Protein AF-A0A9N9XEH5-F1 (afdb_monomer)

pLDDT: mean 70.96, std 10.3, range [45.72, 89.44]

Organism: Diabrotica balteata (NCBI:txid107213)

Radius of gyration: 41.76 Å; Cα contacts (8 Å, |Δi|>4): 27; chains: 1; bounding box: 102×86×106 Å

Secondary structure (DSSP, 8-state):
--SSSTTSSS----SSS-PPPP---PPP-------S--TTTSTT-S--PPPS--PPPSS-HHHHHHHHHHHS-HHHHHHHSSSPP-HHHHHHHHHHHTS-HHHHHHHHHHHHHHHHHHHHHHHS-PPPTT--------------HHHH-TTTTSPP-------S----HHHHHHTT--SS--HHIIIIIHHHHHHHHTTTT-------

Mean predicted aligned error: 23.45 Å

Solvent-accessible surface area (backbone atoms only — not comparable to full-atom values): 14186 Å² total; per-residue (Å²): 140,70,70,73,70,69,74,73,76,80,82,76,93,74,78,84,80,76,73,81,82,80,81,78,82,73,77,78,84,73,80,82,77,72,91,61,85,53,78,79,67,63,72,67,69,69,70,87,73,78,73,92,76,79,69,76,78,92,65,56,73,66,63,51,48,52,52,49,56,71,71,49,55,70,72,55,32,70,74,75,57,69,70,78,86,57,62,66,59,55,51,50,51,56,52,55,74,72,43,51,74,68,57,51,55,54,52,54,51,57,51,54,51,51,53,50,53,51,49,50,59,70,73,74,67,73,80,63,93,84,61,80,74,75,82,70,83,70,70,81,76,75,66,62,54,55,80,81,34,78,64,65,80,54,77,77,85,80,82,75,75,88,61,93,80,59,85,49,66,69,58,36,60,76,66,65,62,64,87,90,61,53,74,58,56,66,50,52,48,53,48,50,52,49,38,59,77,66,44,72,83,51,88,80,81,74,85,130

Foldseek 3Di:
DPVVVVPVPPPDPPPPPDDPDDDDPDDPDDPDPPPDDDPVPVVPPDDPDDDPDPDDDPDDPQVVLVVVLVVDDPVCCVPPVVDGDDVVVVVVVVVVVVDDPVRVVVVVVVVVVVVVVVCCVVPPDDDPPPDPPPPPPPPPPPPPVCVVPVCPPPPPPDPDPDDPPDPDVVVCVVVVPDPDDDPCCVPVVVVVVVCVVVVVVPDDDDDD

Sequence (208 aa):
MTEEINNILYSTTTGRDYVPKAYCKRDPIRPVINKFEEPITSAFTKFLTIDTDVRSPLEDGDEYYEKVKQIKSKKIQELHLKDPIDHDIVKENKMMEMATEYQVEFRSSDIIDKERILKIKTEHFKLPENWIIPETTHKREHRNPVLLNKSALDPPLIIIPPTSLGQNEKINEILQVRTGTSTYEDTYSKFGEFAIRNQIHGKIKYPK

Structure (mmCIF, N/CA/C/O backbone):
data_AF-A0A9N9XEH5-F1
#
_entry.id   AF-A0A9N9XEH5-F1
#
loop_
_atom_site.group_PDB
_atom_site.id
_atom_site.type_symbol
_atom_site.label_atom_id
_atom_site.label_alt_id
_atom_site.label_comp_id
_atom_site.label_asym_id
_atom_site.label_entity_id
_atom_site.label_seq_id
_atom_site.pdbx_PDB_ins_code
_atom_site.Cartn_x
_atom_site.Cartn_y
_atom_site.Cartn_z
_atom_site.occupancy
_atom_site.B_iso_or_equiv
_atom_site.auth_seq_id
_atom_site.auth_comp_id
_atom_site.auth_asym_id
_atom_site.auth_atom_id
_atom_site.pdbx_PDB_model_num
ATOM 1 N N . MET A 1 1 ? 74.720 50.389 40.255 1.00 48.38 1 MET A N 1
ATOM 2 C CA . MET A 1 1 ? 73.268 50.251 39.988 1.00 48.38 1 MET A CA 1
ATOM 3 C C . MET A 1 1 ? 72.710 48.932 40.538 1.00 48.38 1 MET A C 1
ATOM 5 O O . MET A 1 1 ? 71.925 48.266 39.883 1.00 48.38 1 MET A O 1
ATOM 9 N N . THR A 1 2 ? 73.116 48.529 41.740 1.00 49.59 2 THR A N 1
ATOM 10 C CA . THR A 1 2 ? 72.615 47.316 42.418 1.00 49.59 2 THR A CA 1
ATOM 11 C C . THR A 1 2 ? 72.143 47.612 43.843 1.00 49.59 2 THR A C 1
ATOM 13 O O . THR A 1 2 ? 71.542 46.756 44.477 1.00 49.59 2 THR A O 1
ATOM 16 N N . GLU A 1 3 ? 72.342 48.838 44.331 1.00 52.94 3 GLU A N 1
ATOM 17 C CA . GLU A 1 3 ? 71.957 49.261 45.683 1.00 52.94 3 GLU A CA 1
ATOM 18 C C . GLU A 1 3 ? 70.599 49.986 45.728 1.00 52.94 3 GLU A C 1
ATOM 20 O O . GLU A 1 3 ? 69.984 50.065 46.784 1.00 52.94 3 GLU A O 1
ATOM 25 N N . GLU A 1 4 ? 70.056 50.419 44.585 1.00 53.69 4 GLU A N 1
ATOM 26 C CA . GLU A 1 4 ? 68.721 51.041 44.508 1.00 53.69 4 GLU A CA 1
ATOM 27 C C . GLU A 1 4 ? 67.574 50.024 44.389 1.00 53.69 4 GLU A C 1
ATOM 29 O O . GLU A 1 4 ? 66.424 50.350 44.664 1.00 53.69 4 GLU A O 1
ATOM 34 N N . ILE A 1 5 ? 67.870 48.764 44.052 1.00 49.91 5 ILE A N 1
ATOM 35 C CA . ILE A 1 5 ? 66.852 47.701 43.967 1.00 49.91 5 ILE A CA 1
ATOM 36 C C . ILE A 1 5 ? 66.517 47.150 45.367 1.00 49.91 5 ILE A C 1
ATOM 38 O O . ILE A 1 5 ? 65.402 46.692 45.609 1.00 49.91 5 ILE A O 1
ATOM 42 N N . ASN A 1 6 ? 67.439 47.267 46.327 1.00 48.47 6 ASN A N 1
ATOM 43 C CA . ASN A 1 6 ? 67.276 46.691 47.665 1.00 48.47 6 ASN A CA 1
ATOM 44 C C . ASN A 1 6 ? 66.512 47.581 48.660 1.00 48.47 6 ASN A C 1
ATOM 46 O O . ASN A 1 6 ? 66.104 47.084 49.707 1.00 48.47 6 ASN A O 1
ATOM 50 N N . ASN A 1 7 ? 66.254 48.854 48.338 1.00 50.53 7 ASN A N 1
ATOM 51 C CA . ASN A 1 7 ? 65.566 49.789 49.243 1.00 50.53 7 ASN A CA 1
ATOM 52 C C . ASN A 1 7 ? 64.085 50.046 48.916 1.00 50.53 7 ASN A C 1
ATOM 54 O O . ASN A 1 7 ? 63.420 50.755 49.665 1.00 50.53 7 ASN A O 1
ATOM 58 N N . ILE A 1 8 ? 63.532 49.442 47.860 1.00 50.41 8 ILE A N 1
ATOM 59 C CA . ILE A 1 8 ? 62.096 49.564 47.525 1.00 50.41 8 ILE A CA 1
ATOM 60 C C . ILE A 1 8 ? 61.291 48.344 48.027 1.00 50.41 8 ILE A C 1
ATOM 62 O O . ILE A 1 8 ? 60.063 48.351 48.028 1.00 50.41 8 ILE A O 1
ATOM 66 N N . LEU A 1 9 ? 61.958 47.303 48.539 1.00 45.72 9 LEU A N 1
ATOM 67 C CA . LEU A 1 9 ? 61.320 46.031 48.904 1.00 45.72 9 LEU A CA 1
ATOM 68 C C . LEU A 1 9 ? 60.901 45.888 50.380 1.00 45.72 9 LEU A C 1
ATOM 70 O O . LEU A 1 9 ? 60.359 44.849 50.750 1.00 45.72 9 LEU A O 1
ATOM 74 N N . TYR A 1 10 ? 61.083 46.912 51.222 1.00 51.75 10 TYR A N 1
ATOM 75 C CA . TYR A 1 10 ? 60.842 46.803 52.672 1.00 51.75 10 TYR A CA 1
ATOM 76 C C . TYR A 1 10 ? 59.927 47.891 53.260 1.00 51.75 10 TYR A C 1
ATOM 78 O O . TYR A 1 10 ? 60.163 48.361 54.371 1.00 51.75 10 TYR A O 1
ATOM 86 N N . SER A 1 11 ? 58.855 48.288 52.560 1.00 51.75 11 SER A N 1
ATOM 87 C CA . SER A 1 11 ? 57.886 49.257 53.110 1.00 51.75 11 SER A CA 1
ATOM 88 C C . SER A 1 11 ? 56.409 48.966 52.812 1.00 51.75 11 SER A C 1
ATOM 90 O O . SER A 1 11 ? 55.631 49.892 52.595 1.00 51.75 11 SER A O 1
ATOM 92 N N . THR A 1 12 ? 55.970 47.705 52.827 1.00 50.78 12 THR A N 1
ATOM 93 C CA . THR A 1 12 ? 54.531 47.432 52.997 1.00 50.78 12 THR A CA 1
ATOM 94 C C . THR A 1 12 ? 54.300 46.426 54.119 1.00 50.78 12 THR A C 1
ATOM 96 O O . THR A 1 12 ? 54.629 45.246 54.063 1.00 50.78 12 THR A O 1
ATOM 99 N N . THR A 1 13 ? 53.769 46.962 55.210 1.00 56.53 13 THR A N 1
ATOM 100 C CA . THR A 1 13 ? 53.401 46.323 56.472 1.00 56.53 13 THR A CA 1
ATOM 101 C C . THR A 1 13 ? 52.108 45.516 56.330 1.00 56.53 13 THR A C 1
ATOM 103 O O . THR A 1 13 ? 51.145 45.758 57.045 1.00 56.53 13 THR A O 1
ATOM 106 N N . THR A 1 14 ? 52.044 44.577 55.388 1.00 55.72 14 THR A N 1
ATOM 107 C CA . THR A 1 14 ? 50.813 43.807 55.102 1.00 55.72 14 THR A CA 1
ATOM 108 C C . THR A 1 14 ? 50.932 42.320 55.438 1.00 55.72 14 THR A C 1
ATOM 110 O O . THR A 1 14 ? 50.094 41.522 55.037 1.00 55.72 14 THR A O 1
ATOM 113 N N . GLY A 1 15 ? 51.955 41.934 56.209 1.00 55.44 15 GLY A N 1
ATOM 114 C CA . GLY A 1 15 ? 52.144 40.559 56.691 1.00 55.44 15 GLY A CA 1
ATOM 115 C C . GLY A 1 15 ? 51.853 40.333 58.180 1.00 55.44 15 GLY A C 1
ATOM 116 O O . GLY A 1 15 ? 51.852 39.186 58.611 1.00 55.44 15 GLY A O 1
ATOM 117 N N . ARG A 1 16 ? 51.636 41.389 58.984 1.00 56.75 16 ARG A N 1
ATOM 118 C CA . ARG A 1 16 ? 51.468 41.259 60.450 1.00 56.75 16 ARG A CA 1
ATOM 119 C C . ARG A 1 16 ? 50.018 41.120 60.922 1.00 56.75 16 ARG A C 1
ATOM 121 O O . ARG A 1 16 ? 49.809 40.548 61.983 1.00 56.75 16 ARG A O 1
ATOM 128 N N . ASP A 1 17 ? 49.044 41.533 60.112 1.00 55.00 17 ASP A N 1
ATOM 129 C CA . ASP A 1 17 ? 47.625 41.558 60.512 1.00 55.00 17 ASP A CA 1
ATOM 130 C C . ASP A 1 17 ? 46.773 40.469 59.834 1.00 55.00 17 ASP A C 1
ATOM 132 O O . ASP A 1 17 ? 45.554 40.415 60.002 1.00 55.00 17 ASP A O 1
ATOM 136 N N . TYR A 1 18 ? 47.390 39.576 59.053 1.00 65.12 18 TYR A N 1
ATOM 137 C CA . TYR A 1 18 ? 46.664 38.508 58.371 1.00 65.12 18 TYR A CA 1
ATOM 138 C C . TYR A 1 18 ? 46.430 37.313 59.304 1.00 65.12 18 TYR A C 1
ATOM 140 O O . TYR A 1 18 ? 47.299 36.460 59.482 1.00 65.12 18 TYR A O 1
ATOM 148 N N . VAL A 1 19 ? 45.224 37.224 59.868 1.00 69.00 19 VAL A N 1
ATOM 149 C CA . VAL A 1 19 ? 44.728 36.010 60.530 1.00 69.00 19 VAL A CA 1
ATOM 150 C C . VAL A 1 19 ? 43.797 35.277 59.556 1.00 69.00 19 VAL A C 1
ATOM 152 O O . VAL A 1 19 ? 42.758 35.831 59.182 1.00 69.00 19 VAL A O 1
ATOM 155 N N . PRO A 1 20 ? 44.120 34.047 59.114 1.00 68.75 20 PRO A N 1
ATOM 156 C CA . PRO A 1 20 ? 43.259 33.312 58.196 1.00 68.75 20 PRO A CA 1
ATOM 157 C C . PRO A 1 20 ? 41.917 32.996 58.871 1.00 68.75 20 PRO A C 1
ATOM 159 O O . PRO A 1 20 ? 41.873 32.485 59.990 1.00 68.75 20 PRO A O 1
ATOM 162 N N . LYS A 1 21 ? 40.803 33.294 58.186 1.00 63.31 21 LYS A N 1
ATOM 163 C CA . LYS A 1 21 ? 39.454 32.958 58.669 1.00 63.31 21 LYS A CA 1
ATOM 164 C C . LYS A 1 21 ? 39.350 31.449 58.899 1.00 63.31 21 LYS A C 1
ATOM 166 O O . LYS A 1 21 ? 39.537 30.667 57.971 1.00 63.31 21 LYS A O 1
ATOM 171 N N . ALA A 1 22 ? 39.008 31.048 60.122 1.00 68.19 22 ALA A N 1
ATOM 172 C CA . ALA A 1 22 ? 38.698 29.659 60.430 1.00 68.19 22 ALA A CA 1
ATOM 173 C C . ALA A 1 22 ? 37.458 29.213 59.637 1.00 68.19 22 ALA A C 1
ATOM 175 O O . ALA A 1 22 ? 36.400 29.843 59.697 1.00 68.19 22 ALA A O 1
ATOM 176 N N . TYR A 1 23 ? 37.594 28.124 58.884 1.00 63.19 23 TYR A N 1
ATOM 177 C CA . TYR A 1 23 ? 36.501 27.513 58.138 1.00 63.19 23 TYR A CA 1
ATOM 178 C C . TYR A 1 23 ? 35.478 26.930 59.121 1.00 63.19 23 TYR A C 1
ATOM 180 O O . TYR A 1 23 ? 35.781 25.992 59.859 1.00 63.19 23 TYR A O 1
ATOM 188 N N . CYS A 1 24 ? 34.254 27.460 59.137 1.00 63.84 24 CYS A N 1
ATOM 189 C CA . CYS A 1 24 ? 33.143 26.791 59.802 1.00 63.84 24 CYS A CA 1
ATOM 190 C C . CYS A 1 24 ? 32.759 25.549 58.984 1.00 63.84 24 CYS A C 1
ATOM 192 O O . CYS A 1 24 ? 32.476 25.639 57.787 1.00 63.84 24 CYS A O 1
ATOM 194 N N . LYS A 1 25 ? 32.771 24.367 59.613 1.00 67.00 25 LYS A N 1
ATOM 195 C CA . LYS A 1 25 ? 32.221 23.155 58.996 1.00 67.00 25 LYS A CA 1
ATOM 196 C C . LYS A 1 25 ? 30.729 23.410 58.771 1.00 67.00 25 LYS A C 1
ATOM 198 O O . LYS A 1 25 ? 30.001 23.615 59.735 1.00 67.00 25 LYS A O 1
ATOM 203 N N . ARG A 1 26 ? 30.286 23.463 57.512 1.00 63.06 26 ARG A N 1
ATOM 204 C CA . ARG A 1 26 ? 28.852 23.466 57.200 1.00 63.06 26 ARG A CA 1
ATOM 205 C C . ARG A 1 26 ? 28.305 22.094 57.565 1.00 63.06 26 ARG A C 1
ATOM 207 O O . ARG A 1 26 ? 28.901 21.088 57.177 1.00 63.06 26 ARG A O 1
ATOM 214 N N . ASP A 1 27 ? 27.198 22.059 58.293 1.00 72.19 27 ASP A N 1
ATOM 215 C CA . ASP A 1 27 ? 26.501 20.802 58.535 1.00 72.19 27 ASP A CA 1
ATOM 216 C C . ASP A 1 27 ? 26.098 20.173 57.190 1.00 72.19 27 ASP A C 1
ATOM 218 O O . ASP A 1 27 ? 25.698 20.896 56.268 1.00 72.19 27 ASP A O 1
ATOM 222 N N . PRO A 1 28 ? 26.220 18.843 57.035 1.00 72.19 28 PRO A N 1
ATOM 223 C CA . PRO A 1 28 ? 25.801 18.174 55.815 1.00 72.19 28 PRO A CA 1
ATOM 224 C C . PRO A 1 28 ? 24.301 18.393 55.603 1.00 72.19 28 PRO A C 1
ATOM 226 O O . PRO A 1 28 ? 23.498 18.231 56.527 1.00 72.19 28 PRO A O 1
ATOM 229 N N . ILE A 1 29 ? 23.926 18.758 54.375 1.00 67.06 29 ILE A N 1
ATOM 230 C CA . ILE A 1 29 ? 22.526 18.892 53.965 1.00 67.06 29 ILE A CA 1
ATOM 231 C C . ILE A 1 29 ? 21.858 17.539 54.210 1.00 67.06 29 ILE A C 1
ATOM 233 O O . ILE A 1 29 ? 22.203 16.544 53.571 1.00 67.06 29 ILE A O 1
ATOM 237 N N . ARG A 1 30 ? 20.925 17.478 55.163 1.00 68.50 30 ARG A N 1
ATOM 238 C CA . ARG A 1 30 ? 20.142 16.261 55.385 1.00 68.50 30 ARG A CA 1
ATOM 239 C C . ARG A 1 30 ? 19.145 16.130 54.233 1.00 68.50 30 ARG A C 1
ATOM 241 O O . ARG A 1 30 ? 18.443 17.107 53.962 1.00 68.50 30 ARG A O 1
ATOM 248 N N . PRO A 1 31 ? 19.055 14.970 53.560 1.00 64.75 31 PRO A N 1
ATOM 249 C CA . PRO A 1 31 ? 18.027 14.764 52.554 1.00 64.75 31 PRO A CA 1
ATOM 250 C C . PRO A 1 31 ? 16.659 14.880 53.231 1.00 64.75 31 PRO A C 1
ATOM 252 O O . PRO A 1 31 ? 16.396 14.231 54.246 1.00 64.75 31 PRO A O 1
ATOM 255 N N . VAL A 1 32 ? 15.802 15.743 52.692 1.00 66.69 32 VAL A N 1
ATOM 256 C CA . VAL A 1 32 ? 14.408 15.837 53.122 1.00 66.69 32 VAL A CA 1
ATOM 257 C C . VAL A 1 32 ? 13.722 14.562 52.647 1.00 66.69 32 VAL A C 1
ATOM 259 O O . VAL A 1 32 ? 13.482 14.379 51.458 1.00 66.69 32 VAL A O 1
ATOM 262 N N . ILE A 1 33 ? 13.457 13.647 53.575 1.00 66.00 33 ILE A N 1
ATOM 263 C CA . ILE A 1 33 ? 12.683 12.441 53.293 1.00 66.00 33 ILE A CA 1
ATOM 264 C C . ILE A 1 33 ? 11.219 12.883 53.225 1.00 66.00 33 ILE A C 1
ATOM 266 O O . ILE A 1 33 ? 10.577 13.071 54.262 1.00 66.00 33 ILE A O 1
ATOM 270 N N . ASN A 1 34 ? 10.709 13.107 52.012 1.00 64.44 34 ASN A N 1
ATOM 271 C CA . ASN A 1 34 ? 9.287 13.364 51.799 1.00 64.44 34 ASN A CA 1
ATOM 272 C C . ASN A 1 34 ? 8.501 12.132 52.268 1.00 64.44 34 ASN A C 1
ATOM 274 O O . ASN A 1 34 ? 8.658 11.039 51.735 1.00 64.44 34 ASN A O 1
ATOM 278 N N . LYS A 1 35 ? 7.670 12.303 53.302 1.00 65.44 35 LYS A N 1
ATOM 279 C CA . LYS A 1 35 ? 6.814 11.236 53.857 1.00 65.44 35 LYS A CA 1
ATOM 280 C C . LYS A 1 35 ? 5.533 11.006 53.045 1.00 65.44 35 LYS A C 1
ATOM 282 O O . LYS A 1 35 ? 4.721 10.173 53.429 1.00 65.44 35 LYS A O 1
ATOM 287 N N . PHE A 1 36 ? 5.338 11.767 51.971 1.00 62.72 36 PHE A N 1
ATOM 288 C CA . PHE A 1 36 ? 4.145 11.740 51.138 1.00 62.72 36 PHE A CA 1
ATOM 289 C C . PHE A 1 36 ? 4.544 11.408 49.704 1.00 62.72 36 PHE A C 1
ATOM 291 O O . PHE A 1 36 ? 5.472 12.013 49.169 1.00 62.72 36 PHE A O 1
ATOM 298 N N . GLU A 1 37 ? 3.838 10.454 49.098 1.00 63.72 37 GLU A N 1
ATOM 299 C CA . GLU A 1 37 ? 3.925 10.210 47.662 1.00 63.72 37 GLU A CA 1
ATOM 300 C C . GLU A 1 37 ? 3.388 11.444 46.937 1.00 63.72 37 GLU A C 1
ATOM 302 O O . GLU A 1 37 ? 2.237 11.847 47.116 1.00 63.72 37 GLU A O 1
ATOM 307 N N . GLU A 1 38 ? 4.242 12.087 46.150 1.00 62.78 38 GLU A N 1
ATOM 308 C CA . GLU A 1 3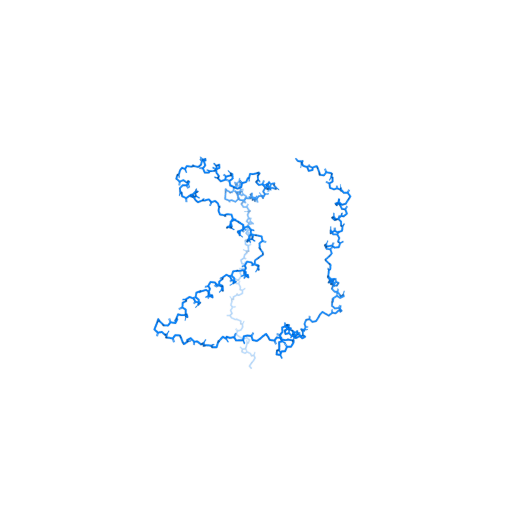8 ? 3.838 13.212 45.323 1.00 62.78 38 GLU A CA 1
ATOM 309 C C . GLU A 1 38 ? 2.821 12.721 44.273 1.00 62.78 38 GLU A C 1
ATOM 311 O O . GLU A 1 38 ? 3.138 11.830 43.477 1.00 62.78 38 GLU A O 1
ATOM 316 N N . PRO A 1 39 ? 1.605 13.300 44.217 1.00 61.34 39 PRO A N 1
ATOM 317 C CA . PRO A 1 39 ? 0.539 12.818 43.333 1.00 61.34 39 PRO A CA 1
ATOM 318 C C . PRO A 1 39 ? 0.879 12.968 41.842 1.00 61.34 39 PRO A C 1
ATOM 320 O O . PRO A 1 39 ? 0.225 12.370 40.993 1.00 61.34 39 PRO A O 1
ATOM 323 N N . ILE A 1 40 ? 1.901 13.766 41.521 1.00 61.44 40 ILE A N 1
ATOM 324 C CA . ILE A 1 40 ? 2.335 14.060 40.154 1.00 61.44 40 ILE A CA 1
ATOM 325 C C . ILE A 1 40 ? 3.377 13.043 39.674 1.00 61.44 40 ILE A C 1
ATOM 327 O O . ILE A 1 40 ? 3.402 12.725 38.493 1.00 61.44 40 ILE A O 1
ATOM 331 N N . THR A 1 41 ? 4.224 12.499 40.551 1.00 58.72 41 THR A N 1
ATOM 332 C CA . THR A 1 41 ? 5.294 11.566 40.155 1.00 58.72 41 THR A CA 1
ATOM 333 C C . THR A 1 41 ? 4.887 10.100 40.296 1.00 58.72 41 THR A C 1
ATOM 335 O O . THR A 1 41 ? 5.347 9.284 39.498 1.00 58.72 41 THR A O 1
ATOM 338 N N . SER A 1 42 ? 3.984 9.740 41.220 1.00 56.28 42 SER A N 1
ATOM 339 C CA . SER A 1 42 ? 3.542 8.339 41.367 1.00 56.28 42 SER A CA 1
ATOM 340 C C . SER A 1 42 ? 2.563 7.888 40.272 1.00 56.28 42 SER A C 1
ATOM 342 O O . SER A 1 42 ? 2.591 6.725 39.859 1.00 56.28 42 SER A O 1
ATOM 344 N N . ALA A 1 43 ? 1.750 8.810 39.744 1.00 56.59 43 ALA A N 1
ATOM 345 C CA . ALA A 1 43 ? 0.678 8.516 38.792 1.00 56.59 43 ALA A CA 1
ATOM 346 C C . ALA A 1 43 ? 1.165 7.981 37.429 1.00 56.59 43 ALA A C 1
ATOM 348 O O . ALA A 1 43 ? 0.427 7.255 36.766 1.00 56.59 43 ALA A O 1
ATOM 349 N N . PHE A 1 44 ? 2.406 8.282 37.027 1.00 56.38 44 PHE A N 1
ATOM 350 C CA . PHE A 1 44 ? 2.953 7.913 35.709 1.00 56.38 44 PHE A CA 1
ATOM 351 C C . PHE A 1 44 ? 3.993 6.783 35.753 1.00 56.38 44 PHE A C 1
ATOM 353 O O . PHE A 1 44 ? 4.654 6.512 34.756 1.00 56.38 44 PHE A O 1
ATOM 360 N N . THR A 1 45 ? 4.149 6.096 36.890 1.00 59.09 45 THR A N 1
ATOM 361 C CA . THR A 1 45 ? 5.086 4.958 37.015 1.00 59.09 45 THR A CA 1
ATOM 362 C C . THR A 1 45 ? 4.574 3.675 36.356 1.00 59.09 45 THR A C 1
ATOM 364 O O . THR A 1 45 ? 5.350 2.759 36.082 1.00 59.09 45 THR A O 1
ATOM 367 N N . LYS A 1 46 ? 3.268 3.599 36.076 1.00 65.69 46 LYS A N 1
ATOM 368 C CA . LYS A 1 46 ? 2.673 2.497 35.322 1.00 65.69 46 LYS A CA 1
ATOM 369 C C . LYS A 1 46 ? 2.899 2.733 33.835 1.00 65.69 46 LYS A C 1
ATOM 371 O O . LYS A 1 46 ? 2.138 3.448 33.189 1.00 65.69 46 LYS A O 1
ATOM 376 N N . PHE A 1 47 ? 3.946 2.118 33.301 1.00 67.94 47 PHE A N 1
ATOM 377 C CA . PHE A 1 47 ? 4.113 2.005 31.859 1.00 67.94 47 PHE A CA 1
ATOM 378 C C . PHE A 1 47 ? 2.914 1.250 31.279 1.00 67.94 47 PHE A C 1
ATOM 380 O O . PHE A 1 47 ? 2.514 0.214 31.812 1.00 67.94 47 PHE A O 1
ATOM 387 N N . LEU A 1 48 ? 2.328 1.785 30.207 1.00 70.06 48 LEU A N 1
ATOM 388 C CA . LEU A 1 48 ? 1.312 1.086 29.428 1.00 70.06 48 LEU A CA 1
ATOM 389 C C . LEU A 1 48 ? 1.952 -0.191 28.875 1.00 70.06 48 LEU A C 1
ATOM 391 O O . LEU A 1 48 ? 2.791 -0.139 27.978 1.00 70.06 48 LEU A O 1
ATOM 395 N N . THR A 1 49 ? 1.600 -1.334 29.454 1.00 66.75 49 THR A N 1
ATOM 396 C CA . THR A 1 49 ? 1.961 -2.640 28.912 1.00 66.75 49 THR A CA 1
ATOM 397 C C . THR A 1 49 ? 1.001 -2.945 27.776 1.00 66.75 49 THR A C 1
ATOM 399 O O . THR A 1 49 ? -0.211 -2.886 27.968 1.00 66.75 49 THR A O 1
ATOM 402 N N . ILE A 1 50 ? 1.537 -3.246 26.596 1.00 67.25 50 ILE A N 1
ATOM 403 C CA . ILE A 1 50 ? 0.740 -3.725 25.465 1.00 67.25 50 ILE A CA 1
ATOM 404 C C . ILE A 1 50 ? 0.103 -5.048 25.896 1.00 67.25 50 ILE A C 1
ATOM 406 O O . ILE A 1 50 ? 0.817 -5.945 26.352 1.00 67.25 50 ILE A O 1
ATOM 410 N N . ASP A 1 51 ? -1.222 -5.155 25.786 1.00 70.81 51 ASP A N 1
ATOM 411 C CA . ASP A 1 51 ? -1.936 -6.397 26.074 1.00 70.81 51 ASP A CA 1
ATOM 412 C C . ASP A 1 51 ? -1.352 -7.516 25.199 1.00 70.81 51 ASP A C 1
ATOM 414 O O . ASP A 1 51 ? -1.282 -7.398 23.975 1.00 70.81 51 ASP A O 1
ATOM 418 N N . THR A 1 52 ? -0.895 -8.600 25.827 1.00 66.50 52 THR A N 1
ATOM 419 C CA . THR A 1 52 ? -0.172 -9.693 25.152 1.00 66.50 52 THR A CA 1
ATOM 420 C C . THR A 1 52 ? -1.038 -10.471 24.163 1.00 66.50 52 THR A C 1
ATOM 422 O O . THR A 1 52 ? -0.515 -11.160 23.290 1.00 66.50 52 THR A O 1
ATOM 425 N N . ASP A 1 53 ? -2.358 -10.327 24.267 1.00 66.75 53 ASP A N 1
ATOM 426 C CA . ASP A 1 53 ? -3.340 -11.145 23.567 1.00 66.75 53 ASP A CA 1
ATOM 427 C C . ASP A 1 53 ? -4.188 -10.277 22.628 1.00 66.75 53 ASP A C 1
ATOM 429 O O . ASP A 1 53 ? -5.411 -10.178 22.767 1.00 66.75 53 ASP A O 1
ATOM 433 N N . VAL A 1 54 ? -3.549 -9.645 21.641 1.00 65.94 54 VAL A N 1
ATOM 434 C CA . VAL A 1 54 ? -4.270 -8.989 20.541 1.00 65.94 54 VAL A CA 1
ATOM 435 C C . VAL A 1 54 ? -4.894 -10.076 19.665 1.00 65.94 54 VAL A C 1
ATOM 437 O O . VAL A 1 54 ? -4.281 -10.598 18.733 1.00 65.94 54 VAL A O 1
ATOM 440 N N . ARG A 1 55 ? -6.125 -10.471 19.997 1.00 69.00 55 ARG A N 1
ATOM 441 C CA . ARG A 1 55 ? -6.913 -11.388 19.168 1.00 69.00 55 ARG A CA 1
ATOM 442 C C . ARG A 1 55 ? -7.407 -10.638 17.942 1.00 69.00 55 ARG A C 1
ATOM 444 O O . ARG A 1 55 ? -7.938 -9.535 18.060 1.00 69.00 55 ARG A O 1
ATOM 451 N N . SER A 1 56 ? -7.257 -11.249 16.770 1.00 68.56 56 SER A N 1
ATOM 452 C CA . SER A 1 56 ? -7.898 -10.739 15.561 1.00 68.56 56 SER A CA 1
ATOM 453 C C . SER A 1 56 ? -9.413 -10.635 15.792 1.00 68.56 56 SER A C 1
ATOM 455 O O . SER A 1 56 ? -9.974 -11.513 16.458 1.00 68.56 56 SER A O 1
ATOM 457 N N . PRO A 1 57 ? -10.072 -9.579 15.281 1.00 74.00 57 PRO A N 1
ATOM 458 C CA . PRO A 1 57 ? -11.516 -9.450 15.396 1.00 74.00 57 PRO A CA 1
ATOM 459 C C . PRO A 1 57 ? -12.198 -10.706 14.845 1.00 74.00 57 PRO A C 1
ATOM 461 O O . PRO A 1 57 ? -11.793 -11.235 13.812 1.00 74.00 57 PRO A O 1
ATOM 464 N N . LEU A 1 58 ? -13.201 -11.200 15.573 1.00 80.31 58 LEU A N 1
ATOM 465 C CA . LEU A 1 58 ? -13.940 -12.412 15.206 1.00 80.31 58 LEU A CA 1
ATOM 466 C C . LEU A 1 58 ? -15.001 -12.142 14.127 1.00 80.31 58 LEU A C 1
ATOM 468 O O . LEU A 1 58 ? -15.471 -13.073 13.483 1.00 80.31 58 LEU A O 1
ATOM 472 N N . GLU A 1 59 ? -15.407 -10.881 13.988 1.00 83.00 59 GLU A N 1
ATOM 473 C CA . GLU A 1 59 ? -16.499 -10.437 13.126 1.00 83.00 59 GLU A CA 1
ATOM 474 C C . GLU A 1 59 ? -15.954 -9.713 11.895 1.00 83.00 59 GLU A C 1
ATOM 476 O O . GLU A 1 59 ? -14.885 -9.095 11.953 1.00 83.00 59 GLU A O 1
ATOM 481 N N . ASP A 1 60 ? -16.708 -9.776 10.799 1.00 85.31 60 ASP A N 1
ATOM 482 C CA . ASP A 1 60 ? -16.395 -9.017 9.594 1.00 85.31 60 ASP A CA 1
ATOM 483 C C . ASP A 1 60 ? -16.600 -7.509 9.829 1.00 85.31 60 ASP A C 1
ATOM 485 O O . ASP A 1 60 ? -17.450 -7.085 10.622 1.00 85.31 60 ASP A O 1
ATOM 489 N N . GLY A 1 61 ? -15.805 -6.686 9.145 1.00 82.50 61 GLY A N 1
ATOM 490 C CA . GLY A 1 61 ? -15.804 -5.233 9.321 1.00 82.50 61 GLY A CA 1
ATOM 491 C C . GLY A 1 61 ? -17.150 -4.599 8.973 1.00 82.50 61 GLY A C 1
ATOM 492 O O . GLY A 1 61 ? -17.608 -3.696 9.677 1.00 82.50 61 GLY A O 1
ATOM 493 N N . ASP A 1 62 ? -17.811 -5.122 7.943 1.00 87.19 62 ASP A N 1
ATOM 494 C CA . ASP A 1 62 ? -19.107 -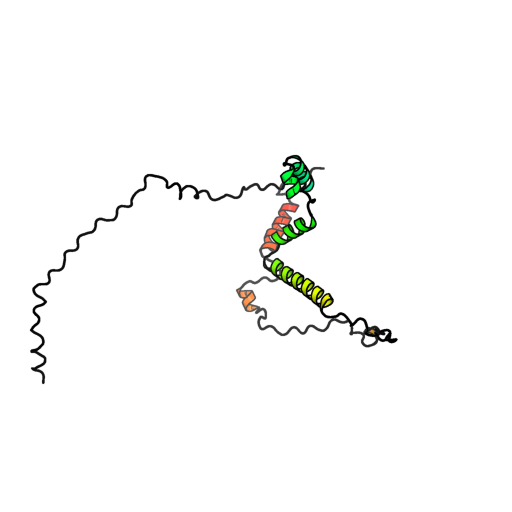4.623 7.481 1.00 87.19 62 ASP A CA 1
ATOM 495 C C . ASP A 1 62 ? -20.234 -4.997 8.441 1.00 87.19 62 ASP A C 1
ATOM 497 O O . ASP A 1 62 ? -21.052 -4.154 8.814 1.00 87.19 62 ASP A O 1
ATOM 501 N N . GLU A 1 63 ? -20.232 -6.236 8.935 1.00 89.44 63 GLU A N 1
ATOM 502 C CA . GLU A 1 63 ? -21.193 -6.685 9.943 1.00 89.44 63 GLU A CA 1
ATOM 503 C C . GLU A 1 63 ? -21.069 -5.864 11.231 1.00 89.44 63 GLU A C 1
ATOM 505 O O . GLU A 1 63 ? -22.069 -5.467 11.844 1.00 89.44 63 GLU A O 1
ATOM 510 N N . TYR A 1 64 ? -19.834 -5.567 11.639 1.00 87.69 64 TYR A N 1
ATOM 511 C CA . TYR A 1 64 ? -19.570 -4.711 12.786 1.00 87.69 64 TYR A CA 1
ATOM 512 C C . TYR A 1 64 ? -20.071 -3.278 12.552 1.00 87.69 64 TYR A C 1
ATOM 514 O O . TYR A 1 64 ? -20.701 -2.681 13.434 1.00 87.69 64 TYR A O 1
ATOM 522 N N . TYR A 1 65 ? -19.844 -2.729 11.357 1.00 87.69 65 TYR A N 1
ATOM 523 C CA . TYR A 1 65 ? -20.294 -1.391 10.982 1.00 87.69 65 TYR A CA 1
ATOM 524 C C . TYR A 1 65 ? -21.813 -1.244 11.063 1.00 87.69 65 TYR A C 1
ATOM 526 O O . TYR A 1 65 ? -22.316 -0.277 11.648 1.00 87.69 65 TYR A O 1
ATOM 534 N N . GLU A 1 66 ? -22.555 -2.228 10.558 1.00 88.94 66 GLU A N 1
ATOM 535 C CA . GLU A 1 66 ? -24.015 -2.232 10.634 1.00 88.94 66 GLU A CA 1
ATOM 536 C C . GLU A 1 66 ? -24.522 -2.307 12.079 1.00 88.94 66 GLU A C 1
ATOM 538 O O . GLU A 1 66 ? -25.416 -1.539 12.458 1.00 88.94 66 GLU A O 1
ATOM 543 N N . LYS A 1 67 ? -23.914 -3.150 12.925 1.00 88.94 67 LYS A N 1
ATOM 544 C CA . LYS A 1 67 ? -24.245 -3.218 14.361 1.00 88.94 67 LYS A CA 1
ATOM 545 C C . LYS A 1 67 ? -24.025 -1.871 15.048 1.00 88.94 67 LYS A C 1
ATOM 547 O O . LYS A 1 67 ? -24.897 -1.384 15.772 1.00 88.94 67 LYS A O 1
ATOM 552 N N . VAL A 1 68 ? -22.884 -1.226 14.806 1.00 86.81 68 VAL A N 1
ATOM 553 C CA . VAL A 1 68 ? -22.566 0.082 15.401 1.00 86.81 68 VAL A CA 1
ATOM 554 C C . VAL A 1 68 ? -23.526 1.161 14.908 1.00 86.81 68 VAL A C 1
ATOM 556 O O . VAL A 1 68 ? -23.991 1.978 15.713 1.00 86.81 68 VAL A O 1
ATOM 559 N N . LYS A 1 69 ? -23.877 1.144 13.619 1.00 87.00 69 LYS A N 1
ATOM 560 C CA . LYS A 1 69 ? -24.859 2.062 13.039 1.00 87.00 69 LYS A CA 1
ATOM 561 C C . LYS A 1 69 ? -26.211 1.942 13.734 1.00 87.00 69 LYS A C 1
ATOM 563 O O . LYS A 1 69 ? -26.816 2.967 14.021 1.00 87.00 69 LYS A O 1
ATOM 568 N N . GLN A 1 70 ? -26.649 0.735 14.087 1.00 86.31 70 GLN A N 1
ATOM 569 C CA . GLN A 1 70 ? -27.907 0.517 14.810 1.00 86.31 70 GLN A CA 1
ATOM 570 C C . GLN A 1 70 ? -27.856 0.967 16.282 1.00 86.31 70 GLN A C 1
ATOM 572 O O . GLN A 1 70 ? -28.850 1.470 16.804 1.00 86.31 70 GLN A O 1
ATOM 577 N N . ILE A 1 71 ? -26.708 0.819 16.951 1.00 89.25 71 ILE A N 1
ATOM 578 C CA . ILE A 1 71 ? -26.547 1.136 18.383 1.00 89.25 71 ILE A CA 1
ATOM 579 C C . ILE A 1 71 ? -26.382 2.645 18.632 1.00 89.25 71 ILE A C 1
ATOM 581 O O . ILE A 1 71 ? -26.803 3.165 19.669 1.00 89.25 71 ILE A O 1
ATOM 585 N N . LYS A 1 72 ? -25.723 3.372 17.722 1.00 86.75 72 LYS A N 1
ATOM 586 C CA . LYS A 1 72 ? -25.393 4.794 17.918 1.00 86.75 72 LYS A CA 1
ATOM 587 C C . LYS A 1 72 ? -26.589 5.708 17.651 1.00 86.75 72 LYS A C 1
ATOM 589 O O . LYS A 1 72 ? -27.502 5.379 16.906 1.00 86.75 72 LYS A O 1
ATOM 594 N N . SER A 1 73 ? -26.575 6.900 18.247 1.00 85.81 73 SER A N 1
ATOM 595 C CA . SER A 1 73 ? -27.634 7.896 18.057 1.00 85.81 73 SER A CA 1
ATOM 596 C C . SER A 1 73 ? -27.670 8.433 16.619 1.00 85.81 73 SER A C 1
ATOM 598 O O . SER A 1 73 ? -26.630 8.560 15.969 1.00 85.81 73 SER A O 1
ATOM 600 N N . LYS A 1 74 ? -28.860 8.826 16.137 1.00 83.88 74 LYS A N 1
ATOM 601 C CA . LYS A 1 74 ? -29.070 9.330 14.761 1.00 83.88 74 LYS A CA 1
ATOM 602 C C . LYS A 1 74 ? -28.114 10.464 14.365 1.00 83.88 74 LYS A C 1
ATOM 604 O O . LYS A 1 74 ? -27.630 10.491 13.243 1.00 83.88 74 LYS A O 1
ATOM 609 N N . LYS A 1 75 ? -27.770 11.354 15.303 1.00 85.44 75 LYS A N 1
ATOM 610 C CA . LYS A 1 75 ? -26.833 12.465 15.062 1.00 85.44 75 LYS A CA 1
ATOM 611 C C . LYS A 1 75 ? -25.419 11.983 14.717 1.00 85.44 75 LYS A C 1
ATOM 613 O O . LYS A 1 75 ? -24.771 12.558 13.853 1.00 85.44 75 LYS A O 1
ATOM 618 N N . ILE A 1 76 ? -24.943 10.931 15.384 1.00 82.00 76 ILE A N 1
ATOM 619 C CA . ILE A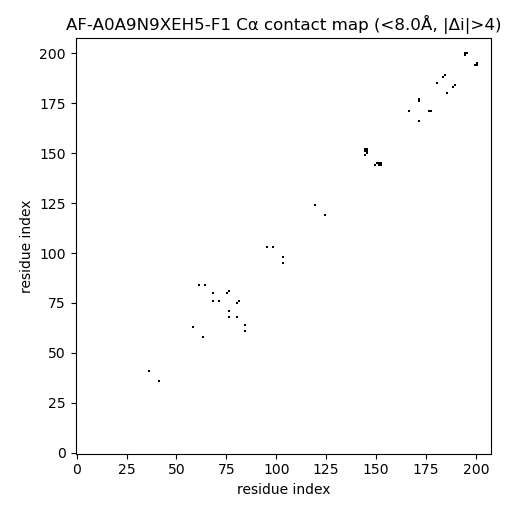 1 76 ? -23.628 10.333 15.104 1.00 82.00 76 ILE A CA 1
ATOM 620 C C . ILE A 1 76 ? -23.672 9.595 13.768 1.00 82.00 76 ILE A C 1
ATOM 622 O O . ILE A 1 76 ? -22.729 9.692 12.988 1.00 82.00 76 ILE A O 1
ATOM 626 N N . GLN A 1 77 ? -24.784 8.910 13.485 1.00 84.75 77 GLN A N 1
ATOM 627 C CA . GLN A 1 77 ? -24.965 8.229 12.208 1.00 84.75 77 GLN A CA 1
ATOM 628 C C . GLN A 1 77 ? -24.900 9.212 11.032 1.00 84.75 77 GLN A C 1
ATOM 630 O O . GLN A 1 77 ? -24.205 8.958 10.057 1.00 84.75 77 GLN A O 1
ATOM 635 N N . GLU A 1 78 ? -25.567 10.362 11.144 1.00 84.75 78 GLU A N 1
ATOM 636 C CA . GLU A 1 78 ? -25.586 11.375 10.085 1.00 84.75 78 GLU A CA 1
ATOM 637 C C . GLU A 1 78 ? -24.251 12.098 9.878 1.00 84.75 78 GLU A C 1
ATOM 639 O O . GLU A 1 78 ? -23.986 12.552 8.765 1.00 84.75 78 GLU A O 1
ATOM 644 N N . LEU A 1 79 ? -23.448 12.248 10.934 1.00 84.06 79 LEU A N 1
ATOM 645 C CA . LEU A 1 79 ? -22.161 12.943 10.870 1.00 84.06 79 LEU A CA 1
ATOM 646 C C . LEU A 1 79 ? -21.015 12.030 10.427 1.00 84.06 79 LEU A C 1
ATOM 648 O O . LEU A 1 79 ? -20.125 12.495 9.724 1.00 84.06 79 LEU A O 1
ATOM 652 N N . HIS A 1 80 ? -21.020 10.764 10.853 1.00 81.50 80 HIS A N 1
ATOM 653 C CA . HIS A 1 80 ? -19.855 9.882 10.726 1.00 81.50 80 HIS A CA 1
ATOM 654 C C . HIS A 1 80 ? -20.136 8.534 10.050 1.00 81.50 80 HIS A C 1
ATOM 656 O O . HIS A 1 80 ? -19.182 7.879 9.653 1.00 81.50 80 HIS A O 1
ATOM 662 N N . LEU A 1 81 ? -21.400 8.099 9.930 1.00 84.12 81 LEU A N 1
ATOM 663 C CA . LEU A 1 81 ? -21.764 6.762 9.418 1.00 84.12 81 LEU A CA 1
ATOM 664 C C . LEU A 1 81 ? -22.733 6.819 8.217 1.00 84.12 81 LEU A C 1
ATOM 666 O O . LEU A 1 81 ? -23.569 5.924 8.016 1.00 84.12 81 LEU A O 1
ATOM 670 N N . LYS A 1 82 ? -22.683 7.919 7.455 1.00 80.69 82 LYS A N 1
ATOM 671 C CA . LYS A 1 82 ? -23.514 8.105 6.256 1.00 80.69 82 LYS A CA 1
ATOM 672 C C . LYS A 1 82 ? -23.062 7.199 5.125 1.00 80.69 82 LYS A C 1
ATOM 674 O O . LYS A 1 82 ? -23.889 6.469 4.581 1.00 80.69 82 LYS A O 1
ATOM 679 N N . ASP A 1 83 ? -21.773 7.239 4.831 1.00 84.38 83 ASP A N 1
ATOM 680 C CA . ASP A 1 83 ? -21.187 6.520 3.712 1.00 84.38 83 ASP A CA 1
ATOM 681 C C . ASP A 1 83 ? -20.813 5.090 4.136 1.00 84.38 83 ASP A C 1
ATOM 683 O O . ASP A 1 83 ? -20.526 4.850 5.315 1.00 84.38 83 ASP A O 1
ATOM 687 N N . PRO A 1 84 ? -20.889 4.106 3.228 1.00 84.62 84 PRO A N 1
ATOM 688 C CA . PRO A 1 84 ? -20.397 2.760 3.503 1.00 84.62 84 PRO A CA 1
ATOM 689 C C . PRO A 1 84 ? -18.877 2.768 3.714 1.00 84.62 84 PRO A C 1
ATOM 691 O O . PRO A 1 84 ? -18.192 3.723 3.345 1.00 84.62 84 PRO A O 1
ATOM 694 N N . ILE A 1 85 ? -18.348 1.698 4.310 1.00 84.81 85 ILE A N 1
ATOM 695 C CA . ILE A 1 85 ? -16.900 1.531 4.441 1.00 84.81 85 ILE A CA 1
ATOM 696 C C . ILE A 1 85 ? -16.293 1.414 3.041 1.00 84.81 85 ILE A C 1
ATOM 698 O O . ILE A 1 85 ? -16.691 0.569 2.244 1.00 84.81 85 ILE A O 1
ATOM 702 N N . ASP A 1 86 ? -15.309 2.260 2.755 1.00 87.88 86 ASP A N 1
ATOM 703 C CA . ASP A 1 86 ? -14.514 2.158 1.538 1.00 87.88 86 ASP A CA 1
ATOM 704 C C . ASP A 1 86 ? -13.364 1.164 1.757 1.00 87.88 86 ASP A C 1
ATOM 706 O O . ASP A 1 86 ? -12.344 1.467 2.388 1.00 87.88 86 ASP A O 1
ATOM 710 N N . HIS A 1 87 ? -13.548 -0.058 1.258 1.00 85.69 87 HIS A N 1
ATOM 711 C CA . HIS A 1 87 ? -12.560 -1.126 1.395 1.00 85.69 87 HIS A CA 1
ATOM 712 C C . HIS A 1 87 ? -11.252 -0.838 0.662 1.00 85.69 87 HIS A C 1
ATOM 714 O O . HIS A 1 87 ? -10.211 -1.349 1.087 1.00 85.69 87 HIS A O 1
ATOM 720 N N . ASP A 1 88 ? -11.280 -0.041 -0.407 1.00 86.38 88 ASP A N 1
ATOM 721 C CA . ASP A 1 88 ? -10.075 0.273 -1.170 1.00 86.38 88 ASP A CA 1
ATOM 722 C C . ASP A 1 88 ? -9.158 1.173 -0.339 1.00 86.38 88 ASP A C 1
ATOM 724 O O . ASP A 1 88 ? -7.968 0.875 -0.196 1.00 86.38 88 ASP A O 1
ATOM 728 N N . ILE A 1 89 ? -9.731 2.175 0.334 1.00 84.62 89 ILE A N 1
ATOM 729 C CA . ILE A 1 89 ? -9.003 3.052 1.263 1.00 84.62 89 ILE A CA 1
ATOM 730 C C . ILE A 1 89 ? -8.462 2.259 2.460 1.00 84.62 89 ILE A C 1
ATOM 732 O O . ILE A 1 89 ? -7.302 2.416 2.848 1.00 84.62 89 ILE A O 1
ATOM 736 N N . VAL A 1 90 ? -9.271 1.376 3.056 1.00 84.12 90 VAL A N 1
ATOM 737 C CA . VAL A 1 90 ? -8.836 0.547 4.198 1.00 84.12 90 VAL A CA 1
ATOM 738 C C . VAL A 1 90 ? -7.685 -0.378 3.801 1.00 84.12 90 VAL A C 1
ATOM 740 O O . VAL A 1 90 ? -6.712 -0.531 4.547 1.00 84.12 90 VAL A O 1
ATOM 743 N N . LYS A 1 91 ? -7.770 -0.982 2.614 1.00 84.94 91 LYS A N 1
ATOM 744 C CA . LYS A 1 91 ? -6.718 -1.837 2.068 1.00 84.94 91 LYS A CA 1
ATOM 745 C C . LYS A 1 91 ? -5.444 -1.044 1.810 1.00 84.94 91 LYS A C 1
ATOM 747 O O . LYS A 1 91 ? -4.368 -1.517 2.176 1.00 84.94 91 LYS A O 1
ATOM 752 N N . GLU A 1 92 ? -5.554 0.142 1.222 1.00 80.50 92 GLU A N 1
ATOM 753 C CA . GLU A 1 92 ? -4.411 1.016 0.965 1.00 80.50 92 GLU A CA 1
ATOM 754 C C . GLU A 1 92 ? -3.718 1.434 2.266 1.00 80.50 92 GLU A C 1
ATOM 756 O O . GLU A 1 92 ? -2.507 1.253 2.391 1.00 80.50 92 GLU A O 1
ATOM 761 N N . ASN A 1 93 ? -4.480 1.867 3.272 1.00 81.19 93 ASN A N 1
ATOM 762 C CA . ASN A 1 93 ? -3.947 2.238 4.585 1.00 81.19 93 ASN A CA 1
ATOM 763 C C . ASN A 1 93 ? -3.217 1.074 5.259 1.00 81.19 93 ASN A C 1
ATOM 765 O O . ASN A 1 93 ? -2.099 1.238 5.741 1.00 81.19 93 ASN A O 1
ATOM 769 N N . LYS A 1 94 ? -3.794 -0.130 5.222 1.00 81.88 94 LYS A N 1
ATOM 770 C CA . LYS A 1 94 ? -3.142 -1.324 5.773 1.00 81.88 94 LYS A CA 1
ATOM 771 C C . LYS A 1 94 ? -1.859 -1.680 5.018 1.00 81.88 94 LYS A C 1
ATOM 773 O O . LYS A 1 94 ? -0.882 -2.111 5.624 1.00 81.88 94 LYS A O 1
ATOM 778 N N . MET A 1 95 ? -1.837 -1.493 3.697 1.00 78.00 95 MET A N 1
ATOM 779 C CA . MET A 1 95 ? -0.612 -1.666 2.914 1.00 78.00 95 MET A CA 1
ATOM 780 C C . MET A 1 95 ? 0.443 -0.604 3.244 1.00 78.00 95 MET A C 1
ATOM 782 O O . MET A 1 95 ? 1.625 -0.931 3.216 1.00 78.00 95 MET A O 1
ATOM 786 N N . MET A 1 96 ? 0.036 0.629 3.558 1.00 75.06 96 MET A N 1
ATOM 787 C CA . MET A 1 96 ? 0.935 1.706 3.988 1.00 75.06 96 MET A CA 1
ATOM 788 C C . MET A 1 96 ? 1.514 1.450 5.385 1.00 75.06 96 MET A C 1
ATOM 790 O O . MET A 1 96 ? 2.706 1.647 5.581 1.00 75.06 96 MET A O 1
ATOM 794 N N . GLU A 1 97 ? 0.717 0.949 6.333 1.00 78.56 97 GLU A N 1
ATOM 795 C CA . GLU A 1 97 ? 1.193 0.584 7.680 1.00 78.56 97 GLU A CA 1
ATOM 796 C C . GLU A 1 97 ? 2.241 -0.538 7.656 1.00 78.56 97 GLU A C 1
ATOM 798 O O . GLU A 1 97 ? 3.137 -0.578 8.496 1.00 78.56 97 GLU A O 1
ATOM 803 N N . MET A 1 98 ? 2.136 -1.455 6.690 1.00 75.50 98 MET A N 1
ATOM 804 C CA . MET A 1 98 ? 3.102 -2.541 6.496 1.00 75.50 98 MET A CA 1
ATOM 805 C C . MET A 1 98 ? 4.286 -2.148 5.599 1.00 75.50 98 MET A C 1
ATOM 807 O O . MET A 1 98 ? 5.225 -2.936 5.459 1.00 75.50 98 MET A O 1
ATOM 811 N N . ALA A 1 99 ? 4.241 -0.977 4.962 1.00 77.56 99 ALA A N 1
ATOM 812 C CA . ALA A 1 99 ? 5.298 -0.511 4.078 1.00 77.56 99 ALA A CA 1
ATOM 813 C C . ALA A 1 99 ? 6.465 0.071 4.884 1.00 77.56 99 ALA A C 1
ATOM 815 O O . ALA A 1 99 ? 6.290 0.689 5.933 1.00 77.56 99 ALA A O 1
ATOM 816 N N . THR A 1 100 ? 7.684 -0.107 4.378 1.00 80.62 100 THR A N 1
ATOM 817 C CA . THR A 1 100 ? 8.850 0.566 4.958 1.00 80.62 100 THR A CA 1
ATOM 818 C C . THR A 1 100 ? 8.838 2.052 4.606 1.00 80.62 100 THR A C 1
ATOM 820 O O . THR A 1 100 ? 8.310 2.442 3.565 1.00 80.62 100 THR A O 1
ATOM 823 N N . GLU A 1 101 ? 9.475 2.887 5.430 1.00 78.69 101 GLU A N 1
ATOM 824 C CA . GLU A 1 101 ? 9.595 4.337 5.191 1.00 78.69 101 GLU A CA 1
ATOM 825 C C . GLU A 1 101 ? 10.092 4.646 3.765 1.00 78.69 101 GLU A C 1
ATOM 827 O O . GLU A 1 101 ? 9.504 5.459 3.056 1.00 78.69 101 GLU A O 1
ATOM 832 N N . TYR A 1 102 ? 11.071 3.872 3.284 1.00 73.88 102 TYR A N 1
ATOM 833 C CA . TYR A 1 102 ? 11.580 3.950 1.913 1.00 73.88 102 TYR A CA 1
ATOM 834 C C . TYR A 1 102 ? 10.513 3.671 0.836 1.00 73.88 102 TYR A C 1
ATOM 836 O O . TYR A 1 102 ? 10.454 4.350 -0.188 1.00 73.88 102 TYR A O 1
ATOM 844 N N . GLN A 1 103 ? 9.657 2.666 1.042 1.00 74.38 103 GLN A N 1
ATOM 845 C CA . GLN A 1 103 ? 8.596 2.317 0.091 1.00 74.38 103 GLN A CA 1
ATOM 846 C C . GLN A 1 103 ? 7.505 3.391 0.031 1.00 74.38 103 GLN A C 1
ATOM 848 O O . GLN A 1 103 ? 6.955 3.643 -1.044 1.00 74.38 103 GLN A O 1
ATOM 853 N N . VAL A 1 104 ? 7.202 4.021 1.168 1.00 76.44 104 VAL A N 1
ATOM 854 C CA . VAL A 1 104 ? 6.242 5.129 1.252 1.00 76.44 104 VAL A CA 1
ATOM 855 C C . VAL A 1 104 ? 6.786 6.358 0.521 1.00 76.44 104 VAL A C 1
ATOM 857 O O . VAL A 1 104 ? 6.088 6.932 -0.319 1.00 76.44 104 VAL A O 1
ATOM 860 N N . GLU A 1 105 ? 8.047 6.717 0.768 1.00 71.38 105 GLU A N 1
ATOM 861 C CA . GLU A 1 105 ? 8.699 7.871 0.139 1.00 71.38 105 GLU A CA 1
ATOM 862 C C . GLU A 1 105 ? 8.759 7.727 -1.392 1.00 71.38 105 GLU A C 1
ATOM 864 O O . GLU A 1 105 ? 8.368 8.641 -2.128 1.00 71.38 105 GLU A O 1
ATOM 869 N N . PHE A 1 106 ? 9.134 6.544 -1.886 1.00 69.75 106 PHE A N 1
ATOM 870 C CA . PHE A 1 106 ? 9.204 6.285 -3.325 1.00 69.75 106 PHE A CA 1
ATOM 871 C C . PHE A 1 106 ? 7.821 6.343 -3.999 1.00 69.75 106 PHE A C 1
ATOM 873 O O . PHE A 1 106 ? 7.667 6.972 -5.046 1.00 69.75 106 PHE A O 1
ATOM 880 N N . ARG A 1 107 ? 6.779 5.772 -3.373 1.00 67.00 107 ARG A N 1
ATOM 881 C CA . ARG A 1 107 ? 5.400 5.855 -3.896 1.00 67.00 107 ARG A CA 1
ATOM 882 C C . ARG A 1 107 ? 4.863 7.281 -3.936 1.00 67.00 107 ARG A C 1
ATOM 884 O O . ARG A 1 107 ? 4.158 7.631 -4.880 1.00 67.00 107 ARG A O 1
ATOM 891 N N . SER A 1 108 ? 5.170 8.090 -2.923 1.00 63.56 108 SER A N 1
ATOM 892 C CA . SER A 1 108 ? 4.690 9.474 -2.862 1.00 63.56 108 SER A CA 1
ATOM 893 C C . SER A 1 108 ? 5.217 10.313 -4.032 1.00 63.56 108 SER A C 1
ATOM 895 O O . SER A 1 108 ? 4.476 11.109 -4.609 1.00 63.56 108 SER A O 1
ATOM 897 N N . SER A 1 109 ? 6.457 10.050 -4.450 1.00 59.66 109 SER A N 1
ATOM 898 C CA . SER A 1 109 ? 7.109 10.728 -5.571 1.00 59.66 109 SER A CA 1
ATOM 899 C C . SER A 1 109 ? 6.435 10.382 -6.908 1.00 59.66 109 SER A C 1
ATOM 901 O O . SER A 1 109 ? 6.085 11.279 -7.674 1.00 59.66 109 SER A O 1
ATOM 903 N N . ASP A 1 110 ? 6.120 9.102 -7.135 1.00 61.84 110 ASP A N 1
ATOM 904 C CA . ASP A 1 110 ? 5.427 8.633 -8.345 1.00 61.84 110 ASP A CA 1
ATOM 905 C C . ASP A 1 110 ? 4.009 9.215 -8.502 1.00 61.84 110 ASP A C 1
A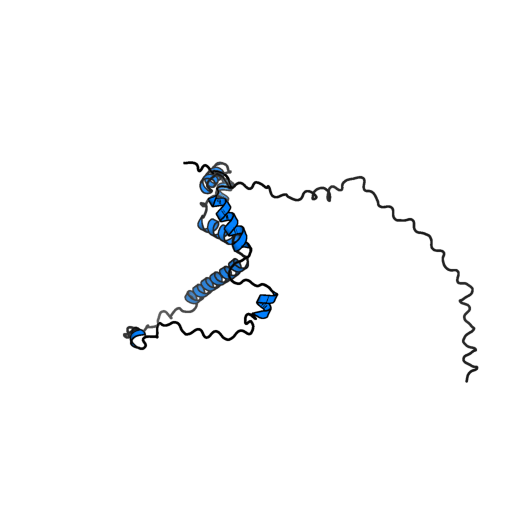TOM 907 O O . ASP A 1 110 ? 3.540 9.440 -9.623 1.00 61.84 110 ASP A O 1
ATOM 911 N N . ILE A 1 111 ? 3.290 9.433 -7.396 1.00 63.84 111 ILE A N 1
ATOM 912 C CA . ILE A 1 111 ? 1.931 10.000 -7.415 1.00 63.84 111 ILE A CA 1
ATOM 913 C C . ILE A 1 111 ? 1.986 11.493 -7.759 1.00 63.84 111 ILE A C 1
ATOM 915 O O . ILE A 1 111 ? 1.266 11.940 -8.656 1.00 63.84 111 ILE A O 1
ATOM 919 N N . ILE A 1 112 ? 2.888 12.243 -7.117 1.00 64.44 112 ILE A N 1
ATOM 920 C CA . ILE A 1 112 ? 3.096 13.675 -7.384 1.00 64.44 112 ILE A CA 1
ATOM 921 C C . ILE A 1 112 ? 3.500 13.891 -8.846 1.00 64.44 112 ILE A C 1
ATOM 923 O O . ILE A 1 112 ? 2.973 14.788 -9.513 1.00 64.44 112 ILE A O 1
ATOM 927 N N . ASP A 1 113 ? 4.377 13.041 -9.378 1.00 66.75 113 ASP A N 1
ATOM 928 C CA . ASP A 1 113 ? 4.804 13.125 -10.771 1.00 66.75 113 ASP A CA 1
ATOM 929 C C . ASP A 1 113 ? 3.665 12.806 -11.743 1.00 66.75 113 ASP A C 1
ATOM 931 O O . ASP A 1 113 ? 3.504 13.508 -12.744 1.00 66.75 113 ASP A O 1
ATOM 935 N N . LYS A 1 114 ? 2.805 11.824 -11.448 1.00 71.75 114 LYS A N 1
ATOM 936 C CA . LYS A 1 114 ? 1.620 11.530 -12.277 1.00 71.75 114 LYS A CA 1
ATOM 937 C C . LYS A 1 114 ? 0.628 12.687 -12.301 1.00 71.75 114 LYS A C 1
ATOM 939 O O . LYS A 1 114 ? 0.167 13.059 -13.383 1.00 71.75 114 LYS A O 1
ATOM 944 N N . GLU A 1 115 ? 0.319 13.275 -11.149 1.00 73.75 115 GLU A N 1
ATOM 945 C CA . GLU A 1 115 ? -0.572 14.437 -11.064 1.00 73.75 115 GLU A CA 1
ATOM 946 C C . GLU A 1 115 ? 0.017 15.656 -11.781 1.00 73.75 115 GLU A C 1
ATOM 948 O O . GLU A 1 115 ? -0.687 16.355 -12.518 1.00 73.75 115 GLU A O 1
ATOM 953 N N . ARG A 1 116 ? 1.327 15.881 -11.635 1.00 71.12 116 ARG A N 1
ATOM 954 C CA . ARG A 1 116 ? 2.056 16.939 -12.339 1.00 71.12 116 ARG A CA 1
ATOM 955 C C . ARG A 1 116 ? 2.046 16.718 -13.853 1.00 71.12 116 ARG A C 1
ATOM 957 O O . ARG A 1 116 ? 1.764 17.655 -14.597 1.00 71.12 116 ARG A O 1
ATOM 964 N N . ILE A 1 117 ? 2.290 15.493 -14.319 1.00 70.25 117 ILE A N 1
ATOM 965 C CA . ILE A 1 117 ? 2.241 15.122 -15.744 1.00 70.25 117 ILE A CA 1
ATOM 966 C C . ILE A 1 117 ? 0.825 15.302 -16.309 1.00 70.25 117 ILE A C 1
ATOM 968 O O . ILE A 1 117 ? 0.674 15.799 -17.427 1.00 70.25 117 ILE A O 1
ATOM 972 N N . LEU A 1 118 ? -0.212 14.922 -15.557 1.00 72.81 118 LEU A N 1
ATOM 973 C CA . LEU A 1 118 ? -1.611 15.104 -15.957 1.00 72.81 118 LEU A CA 1
ATOM 974 C C . LEU A 1 118 ? -1.969 16.588 -16.089 1.00 72.81 118 LEU A C 1
ATOM 976 O O . LEU A 1 118 ? -2.485 16.978 -17.136 1.00 72.81 118 LEU A O 1
ATOM 980 N N . LYS A 1 119 ? -1.613 17.422 -15.102 1.00 73.50 119 LYS A N 1
ATOM 981 C CA . LYS A 1 119 ? -1.821 18.881 -15.160 1.00 73.50 119 LYS A CA 1
ATOM 982 C C . LYS A 1 119 ? -1.097 19.526 -16.341 1.00 73.50 119 LYS A C 1
ATOM 984 O O . LYS A 1 119 ? -1.707 20.279 -17.097 1.00 73.50 119 LYS A O 1
ATOM 989 N N . ILE A 1 120 ? 0.171 19.171 -16.567 1.00 70.75 120 ILE A N 1
ATOM 990 C CA . ILE A 1 120 ? 0.954 19.675 -17.710 1.00 70.75 120 ILE A CA 1
ATOM 991 C C . ILE A 1 120 ? 0.279 19.314 -19.042 1.00 70.75 120 ILE A C 1
ATOM 993 O O . ILE A 1 120 ? 0.198 20.155 -19.941 1.00 70.75 120 ILE A O 1
ATOM 997 N N . LYS A 1 121 ? -0.245 18.089 -19.178 1.00 65.75 121 LYS A N 1
ATOM 998 C CA . LYS A 1 121 ? -0.967 17.662 -20.388 1.00 65.75 121 LYS A CA 1
ATOM 999 C C . LYS A 1 121 ? -2.258 18.449 -20.615 1.00 65.75 121 LYS A C 1
ATOM 1001 O O . LYS A 1 121 ? -2.588 18.727 -21.765 1.00 65.75 121 LYS A O 1
ATOM 1006 N N . THR A 1 122 ? -2.993 18.790 -19.560 1.00 65.25 122 THR A N 1
ATOM 1007 C CA . THR A 1 122 ? -4.296 19.461 -19.688 1.00 65.25 122 THR A CA 1
ATOM 1008 C C . THR A 1 122 ? -4.196 20.977 -19.832 1.00 65.25 122 THR A C 1
ATOM 1010 O O . THR A 1 122 ? -5.046 21.577 -20.493 1.00 65.25 122 THR A O 1
ATOM 1013 N N . GLU A 1 123 ? -3.184 21.600 -19.223 1.00 64.88 123 GLU A N 1
ATOM 1014 C CA . GLU A 1 123 ? -3.098 23.061 -19.095 1.00 64.88 123 GLU A CA 1
ATOM 1015 C C . GLU A 1 123 ? -2.183 23.725 -20.131 1.00 64.88 123 GLU A C 1
ATOM 1017 O O . GLU A 1 123 ? -2.413 24.882 -20.477 1.00 64.88 123 GLU A O 1
ATOM 1022 N N . HIS A 1 124 ? -1.162 23.035 -20.655 1.00 59.66 124 HIS A N 1
ATOM 1023 C CA . HIS A 1 124 ? -0.122 23.696 -21.463 1.00 59.66 124 HIS A CA 1
ATOM 1024 C C . HIS A 1 124 ? -0.172 23.432 -22.969 1.00 59.66 124 HIS A C 1
ATOM 1026 O O . HIS A 1 124 ? 0.483 24.149 -23.722 1.00 59.66 124 HIS A O 1
ATOM 1032 N N . PHE A 1 125 ? -0.968 22.473 -23.444 1.00 60.47 125 PHE A N 1
ATOM 1033 C CA . PHE A 1 125 ? -1.003 22.124 -24.868 1.00 60.47 125 PHE A CA 1
ATOM 1034 C C . PHE A 1 125 ? -2.430 22.044 -25.406 1.00 60.47 125 PHE A C 1
ATOM 1036 O O . PHE A 1 125 ? -2.890 20.992 -25.844 1.00 60.47 125 PHE A O 1
ATOM 1043 N N . LYS A 1 126 ? -3.143 23.172 -25.393 1.00 65.38 126 LYS A N 1
ATOM 1044 C CA . LYS A 1 126 ? -4.355 23.324 -26.206 1.00 65.38 126 LYS A CA 1
ATOM 1045 C C . LYS A 1 126 ? -4.000 24.084 -27.475 1.00 65.38 126 LYS A C 1
ATOM 1047 O O . LYS A 1 126 ? -3.481 25.196 -27.412 1.00 65.38 126 LYS A O 1
ATOM 1052 N N . LEU A 1 127 ? -4.251 23.460 -28.623 1.00 71.44 127 LEU A N 1
ATOM 1053 C CA . LEU A 1 127 ? -4.172 24.147 -29.907 1.00 71.44 127 LEU A CA 1
ATOM 1054 C C . LEU A 1 127 ? -5.227 25.268 -29.927 1.00 71.44 127 LEU A C 1
ATOM 1056 O O . LEU A 1 127 ? -6.338 25.051 -29.439 1.00 71.44 127 LEU A O 1
ATOM 1060 N N . PRO A 1 128 ? -4.907 26.452 -30.471 1.00 80.00 128 PRO A N 1
ATOM 1061 C CA . PRO A 1 128 ? -5.896 27.494 -30.721 1.00 80.00 128 PRO A CA 1
ATOM 1062 C C . PRO A 1 128 ? -7.073 26.957 -31.545 1.00 80.00 128 PRO A C 1
ATOM 1064 O O . PRO A 1 128 ? -6.857 26.233 -32.515 1.00 80.00 128 PRO A O 1
ATOM 1067 N N . GLU A 1 129 ? -8.303 27.347 -31.196 1.00 78.12 129 GLU A N 1
ATOM 1068 C CA . GLU A 1 129 ? -9.538 26.822 -31.817 1.00 78.12 129 GLU A CA 1
ATOM 1069 C C . GLU A 1 129 ? -9.584 27.005 -33.342 1.00 78.12 129 GLU A C 1
ATOM 1071 O O . GLU A 1 129 ? -10.176 26.197 -34.049 1.00 78.12 129 GLU A O 1
ATOM 1076 N N . ASN A 1 130 ? -8.904 28.031 -33.860 1.00 81.62 130 ASN A N 1
ATOM 1077 C CA . ASN A 1 130 ? -8.899 28.380 -35.282 1.00 81.62 130 ASN A CA 1
ATOM 1078 C C . ASN A 1 130 ? -7.719 27.780 -36.058 1.00 81.62 130 ASN A C 1
ATOM 1080 O O . ASN A 1 130 ? -7.497 28.136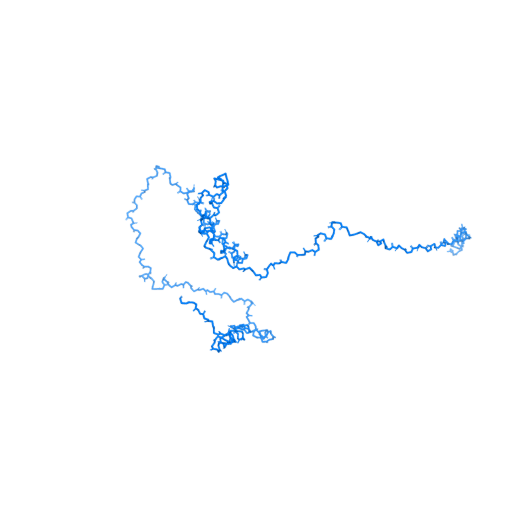 -37.218 1.00 81.62 130 ASN A O 1
ATOM 1084 N N . TRP A 1 131 ? -6.916 26.916 -35.434 1.00 76.56 131 TRP A N 1
ATOM 1085 C CA . TRP A 1 131 ? -5.798 26.294 -36.128 1.00 76.56 131 TRP A CA 1
ATOM 1086 C C . TRP A 1 131 ? -6.320 25.185 -37.042 1.00 76.56 131 TRP A C 1
ATOM 1088 O O . TRP A 1 131 ? -6.768 24.137 -36.585 1.00 76.56 131 TRP A O 1
ATOM 1098 N N . ILE A 1 132 ? -6.232 25.405 -38.353 1.00 72.00 132 ILE A N 1
ATOM 1099 C CA . ILE A 1 132 ? -6.495 24.367 -39.351 1.00 72.00 132 ILE A CA 1
ATOM 1100 C C . ILE A 1 132 ? -5.366 23.348 -39.221 1.00 72.00 132 ILE A C 1
ATOM 1102 O O . ILE A 1 132 ? -4.246 23.600 -39.665 1.00 72.00 132 ILE A O 1
ATOM 1106 N N . ILE A 1 133 ? -5.631 22.227 -38.551 1.00 70.44 133 ILE A N 1
ATOM 1107 C CA . ILE A 1 133 ? -4.702 21.099 -38.509 1.00 70.44 133 ILE A CA 1
ATOM 1108 C C . ILE A 1 133 ? -4.655 20.560 -39.941 1.00 70.44 133 ILE A C 1
ATOM 1110 O O . ILE A 1 133 ? -5.672 20.045 -40.409 1.00 70.44 133 ILE A O 1
ATOM 1114 N N . PRO A 1 134 ? -3.534 20.701 -40.673 1.00 67.56 134 PRO A N 1
ATOM 1115 C CA . PRO A 1 134 ? -3.457 20.127 -42.001 1.00 67.56 134 PRO A CA 1
ATOM 1116 C C . PRO A 1 134 ? -3.598 18.614 -41.846 1.00 67.56 134 PRO A C 1
ATOM 1118 O O . PRO A 1 134 ? -2.825 17.986 -41.116 1.00 67.56 134 PRO A O 1
ATOM 1121 N N . GLU A 1 135 ? -4.597 18.029 -42.504 1.00 62.59 135 GLU A N 1
ATOM 1122 C CA . GLU A 1 135 ? -4.717 16.580 -42.597 1.00 62.59 135 GLU A CA 1
ATOM 1123 C C . GLU A 1 135 ? -3.471 16.066 -43.319 1.00 62.59 135 GLU A C 1
ATOM 1125 O 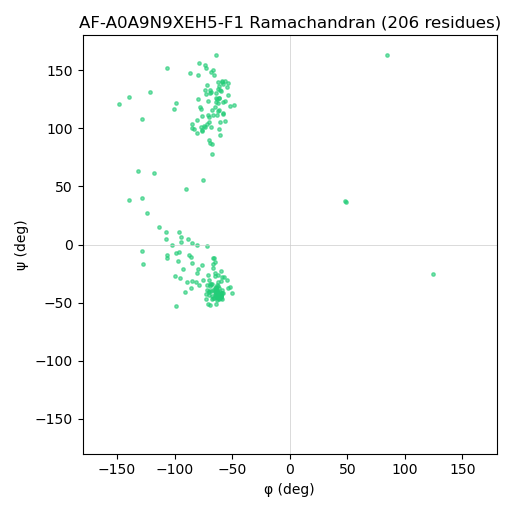O . GLU A 1 135 ? -3.328 16.173 -44.538 1.00 62.59 135 GLU A O 1
ATOM 1130 N N . THR A 1 136 ? -2.501 15.571 -42.553 1.00 62.47 136 THR A N 1
ATOM 1131 C CA . THR A 1 136 ? -1.315 14.969 -43.144 1.00 62.47 136 THR A CA 1
ATOM 1132 C C . THR A 1 136 ? -1.749 13.640 -43.756 1.00 62.47 136 THR A C 1
ATOM 1134 O O . THR A 1 136 ? -2.109 12.693 -43.065 1.00 62.47 136 THR A O 1
ATOM 1137 N N . THR A 1 137 ? -1.735 13.557 -45.086 1.00 56.34 137 THR A N 1
ATOM 1138 C CA . THR A 1 137 ? -2.017 12.317 -45.835 1.00 56.34 137 THR A CA 1
ATOM 1139 C C . THR A 1 137 ? -0.948 11.246 -45.620 1.00 56.34 137 THR A C 1
ATOM 1141 O O . THR A 1 137 ? -1.145 10.078 -45.963 1.00 56.34 137 THR A O 1
ATOM 1144 N N . HIS A 1 138 ? 0.180 11.616 -45.011 1.00 58.19 138 HIS A N 1
ATOM 1145 C CA . HIS A 1 138 ? 1.189 10.682 -44.548 1.00 58.19 138 HIS A CA 1
ATOM 1146 C C . HIS A 1 138 ? 0.654 9.890 -43.354 1.00 58.19 138 HIS A C 1
ATOM 1148 O O . HIS A 1 138 ? 0.909 10.213 -42.194 1.00 58.19 138 HIS A O 1
ATOM 1154 N N . LYS A 1 139 ? -0.029 8.777 -43.646 1.00 57.19 139 LYS A N 1
ATOM 1155 C CA . LYS A 1 139 ? -0.061 7.645 -42.720 1.00 57.19 139 LYS A CA 1
ATOM 1156 C C . LYS A 1 139 ? 1.383 7.395 -42.312 1.00 57.19 139 LYS A C 1
ATOM 1158 O O . LYS A 1 139 ? 2.237 7.167 -43.167 1.00 57.19 139 LYS A O 1
ATOM 1163 N N . ARG A 1 140 ? 1.668 7.502 -41.019 1.00 58.78 140 ARG A N 1
ATOM 1164 C CA . ARG A 1 140 ? 2.970 7.158 -40.460 1.00 58.78 140 ARG A CA 1
ATOM 1165 C C . ARG A 1 140 ? 3.184 5.678 -40.774 1.00 58.78 140 ARG A C 1
ATOM 1167 O O . ARG A 1 140 ? 2.671 4.812 -40.072 1.00 58.78 140 ARG A O 1
ATOM 1174 N N . GLU A 1 141 ? 3.864 5.378 -41.878 1.00 57.53 141 GLU A N 1
ATOM 1175 C CA . GLU A 1 141 ? 4.377 4.040 -42.137 1.00 57.53 141 GLU A CA 1
ATOM 1176 C C . GLU A 1 141 ? 5.468 3.815 -41.098 1.00 57.53 141 GLU A C 1
ATOM 1178 O O . GLU A 1 141 ? 6.650 4.077 -41.319 1.00 57.53 141 GLU A O 1
ATOM 1183 N N . HIS A 1 142 ? 5.064 3.345 -39.922 1.00 62.59 142 HIS A N 1
ATOM 1184 C CA . HIS A 1 142 ? 5.971 2.657 -39.028 1.00 62.59 142 HIS A CA 1
ATOM 1185 C C . HIS A 1 142 ? 6.336 1.347 -39.720 1.00 62.59 142 HIS A C 1
ATOM 1187 O O . HIS A 1 142 ? 5.771 0.292 -39.433 1.00 62.59 142 HIS A O 1
ATOM 1193 N N . ARG A 1 143 ? 7.245 1.419 -40.700 1.00 66.81 143 ARG A N 1
ATOM 1194 C CA . ARG A 1 143 ? 7.888 0.219 -41.223 1.00 66.81 143 ARG A CA 1
ATOM 1195 C C . ARG A 1 143 ? 8.462 -0.503 -40.021 1.00 66.81 143 ARG A C 1
ATOM 1197 O O . ARG A 1 143 ? 9.133 0.119 -39.198 1.00 66.81 143 ARG A O 1
ATOM 1204 N N . ASN A 1 144 ? 8.138 -1.787 -39.905 1.00 70.25 144 ASN A N 1
ATOM 1205 C CA . ASN A 1 144 ? 8.616 -2.593 -38.799 1.00 70.25 144 ASN A CA 1
ATOM 1206 C C . ASN A 1 144 ? 10.147 -2.434 -38.734 1.00 70.25 144 ASN A C 1
ATOM 1208 O O . ASN A 1 144 ? 10.811 -2.736 -39.730 1.00 70.25 144 ASN A O 1
ATOM 1212 N N . PRO A 1 145 ? 10.712 -1.925 -37.625 1.00 71.56 145 PRO A N 1
ATOM 1213 C CA . PRO A 1 145 ? 12.138 -1.623 -37.537 1.00 71.56 145 PRO A CA 1
ATOM 1214 C C . PRO A 1 145 ? 13.007 -2.867 -37.769 1.00 71.56 145 PRO A C 1
ATOM 1216 O O . PRO A 1 145 ? 14.122 -2.737 -38.264 1.00 71.56 145 PRO A O 1
ATOM 1219 N N . VAL A 1 146 ? 12.456 -4.068 -37.546 1.00 76.69 146 VAL A N 1
ATOM 1220 C CA . VAL A 1 146 ? 13.077 -5.366 -37.865 1.00 76.69 146 VAL A CA 1
ATOM 1221 C C . VAL A 1 146 ? 13.389 -5.522 -39.359 1.00 76.69 146 VAL A C 1
ATOM 1223 O O . VAL A 1 146 ? 14.367 -6.174 -39.720 1.00 76.69 146 VAL A O 1
ATOM 1226 N N . LEU A 1 147 ? 12.591 -4.908 -40.242 1.00 78.62 147 LEU A N 1
ATOM 1227 C CA . LEU A 1 147 ? 12.823 -4.927 -41.692 1.00 78.62 147 LEU A CA 1
ATOM 1228 C C . LEU A 1 147 ? 14.034 -4.079 -42.098 1.00 78.62 147 LEU A C 1
ATOM 1230 O O . LEU A 1 147 ? 14.633 -4.337 -43.138 1.00 78.62 147 LEU A O 1
ATOM 1234 N N . LEU A 1 148 ? 14.377 -3.067 -41.299 1.00 78.81 148 LEU A N 1
ATOM 1235 C CA . LEU A 1 148 ? 15.522 -2.187 -41.535 1.00 78.81 148 LEU A CA 1
ATOM 1236 C C . LEU A 1 148 ? 16.778 -2.719 -40.841 1.00 78.81 148 LEU A C 1
ATOM 1238 O O . LEU A 1 148 ? 17.865 -2.685 -41.411 1.00 78.81 148 LEU A O 1
ATOM 1242 N N . ASN A 1 149 ? 16.628 -3.229 -39.620 1.00 80.06 149 ASN A N 1
ATOM 1243 C CA . ASN A 1 149 ? 17.696 -3.851 -38.855 1.00 80.06 149 ASN A CA 1
ATOM 1244 C C . ASN A 1 149 ? 17.107 -4.950 -37.961 1.00 80.06 149 ASN A C 1
ATOM 1246 O O . ASN A 1 149 ? 16.270 -4.681 -37.101 1.00 80.06 149 ASN A O 1
ATOM 1250 N N . LYS A 1 150 ? 17.575 -6.191 -38.140 1.00 82.75 150 LYS A N 1
ATOM 1251 C CA . LYS A 1 150 ? 17.096 -7.360 -37.384 1.00 82.75 150 LYS A CA 1
ATOM 1252 C C . LYS A 1 150 ? 17.289 -7.213 -35.871 1.00 82.75 150 LYS A C 1
ATOM 1254 O O . LYS A 1 150 ? 16.480 -7.748 -35.125 1.00 82.75 150 LYS A O 1
ATOM 1259 N N . SER A 1 151 ? 18.289 -6.440 -35.450 1.00 79.56 151 SER A N 1
ATOM 1260 C CA . SER A 1 151 ? 18.612 -6.169 -34.045 1.00 79.56 151 SER A CA 1
ATOM 1261 C C . SER A 1 151 ? 18.016 -4.864 -33.516 1.00 79.56 151 SER A C 1
ATOM 1263 O O . SER A 1 151 ? 18.371 -4.412 -32.436 1.00 79.56 151 SER A O 1
ATOM 1265 N N . ALA A 1 152 ? 17.103 -4.220 -34.252 1.00 77.00 152 ALA A N 1
ATOM 1266 C CA . ALA A 1 152 ? 16.491 -2.966 -33.803 1.00 77.00 152 ALA A CA 1
ATOM 1267 C C . ALA A 1 152 ? 15.589 -3.121 -32.566 1.00 77.00 152 ALA A C 1
ATOM 1269 O O . ALA A 1 152 ? 15.290 -2.129 -31.906 1.00 77.00 152 ALA A O 1
ATOM 1270 N N . LEU A 1 153 ? 15.127 -4.343 -32.287 1.00 75.88 153 LEU A N 1
ATOM 1271 C CA . LEU A 1 153 ? 14.355 -4.673 -31.088 1.00 75.88 153 LEU A CA 1
ATOM 1272 C C . LEU A 1 153 ? 15.224 -5.251 -29.966 1.00 75.88 153 LEU A C 1
ATOM 1274 O O . LEU A 1 153 ? 14.710 -5.460 -28.867 1.00 75.88 153 LEU A O 1
ATOM 1278 N N . ASP A 1 154 ? 16.509 -5.508 -30.226 1.00 83.75 154 ASP A N 1
ATOM 1279 C CA . ASP A 1 154 ? 17.409 -5.992 -29.189 1.00 83.75 154 ASP A CA 1
ATOM 1280 C C . ASP A 1 154 ? 17.635 -4.853 -28.180 1.00 83.75 154 ASP A C 1
ATOM 1282 O O . ASP A 1 154 ? 17.862 -3.703 -28.582 1.00 83.75 154 ASP A O 1
ATOM 1286 N N . PRO A 1 155 ? 17.545 -5.126 -26.867 1.00 78.44 155 PRO A N 1
ATOM 1287 C CA . PRO A 1 155 ? 17.804 -4.110 -25.861 1.00 78.44 155 PRO A CA 1
ATOM 1288 C C . PRO A 1 155 ? 19.234 -3.577 -26.032 1.00 78.44 155 PRO A C 1
ATOM 1290 O O . PRO A 1 155 ? 20.149 -4.356 -26.321 1.00 78.44 155 PRO A O 1
ATOM 1293 N N . PRO A 1 156 ? 19.460 -2.262 -25.860 1.00 79.25 156 PRO A N 1
ATOM 1294 C CA . PRO A 1 156 ? 20.800 -1.709 -25.962 1.00 79.25 156 PRO A CA 1
ATOM 1295 C C . PRO A 1 156 ? 21.711 -2.400 -24.945 1.00 79.25 156 PRO A C 1
ATOM 1297 O O . PRO A 1 156 ? 21.317 -2.625 -23.799 1.00 79.25 156 PRO A O 1
ATOM 1300 N N . LEU A 1 157 ? 22.934 -2.730 -25.364 1.00 80.50 157 LEU A N 1
ATOM 1301 C CA . LEU A 1 157 ? 23.941 -3.287 -24.467 1.00 80.50 157 LEU A CA 1
ATOM 1302 C C . LEU A 1 157 ? 24.172 -2.299 -23.320 1.00 80.50 157 LEU A C 1
ATOM 1304 O O . LEU A 1 157 ? 24.683 -1.197 -23.525 1.00 80.50 157 LEU A O 1
ATOM 1308 N N . ILE A 1 158 ? 23.778 -2.694 -22.110 1.00 78.75 158 ILE A N 1
ATOM 1309 C CA . ILE A 1 158 ? 24.029 -1.914 -20.901 1.00 78.75 158 ILE A CA 1
ATOM 1310 C C . ILE A 1 158 ? 25.515 -2.065 -20.587 1.00 78.75 158 ILE A C 1
ATOM 1312 O O . ILE A 1 158 ? 25.957 -3.085 -20.061 1.00 78.75 158 ILE A O 1
ATOM 1316 N N . ILE A 1 159 ? 26.302 -1.052 -20.943 1.00 78.31 159 ILE A N 1
ATOM 1317 C CA . ILE A 1 159 ? 27.714 -0.983 -20.570 1.00 78.31 159 ILE A CA 1
ATOM 1318 C C . ILE A 1 159 ? 27.764 -0.579 -19.095 1.00 78.31 159 ILE A C 1
ATOM 1320 O O . ILE A 1 159 ? 27.607 0.593 -18.759 1.00 78.31 159 ILE A O 1
ATOM 1324 N N . ILE A 1 160 ? 27.941 -1.559 -18.209 1.00 74.50 160 ILE A N 1
ATOM 1325 C CA . ILE A 1 160 ? 28.129 -1.313 -16.778 1.00 74.50 160 ILE A CA 1
ATOM 1326 C C . ILE A 1 160 ? 29.581 -0.848 -16.580 1.00 74.50 160 ILE A C 1
ATOM 1328 O O . ILE A 1 160 ? 30.501 -1.609 -16.896 1.00 74.50 160 ILE A O 1
ATOM 1332 N N . PRO A 1 161 ? 29.823 0.386 -16.102 1.00 72.38 161 PRO A N 1
ATOM 1333 C CA . PRO A 1 161 ? 31.178 0.852 -15.843 1.00 72.38 161 PRO A CA 1
ATOM 1334 C C . PRO A 1 161 ? 31.803 0.032 -14.704 1.00 72.38 161 PRO A C 1
ATOM 1336 O O . PRO A 1 161 ? 31.092 -0.349 -13.771 1.00 72.38 161 PRO A O 1
ATOM 1339 N N . PRO A 1 162 ? 33.121 -0.234 -14.736 1.00 65.56 162 PRO A N 1
ATOM 1340 C CA . PRO A 1 162 ? 33.788 -0.926 -13.643 1.00 65.56 162 PRO A CA 1
ATOM 1341 C C . PRO A 1 162 ? 33.690 -0.074 -12.371 1.00 65.56 162 PRO A C 1
ATOM 1343 O O . PRO A 1 162 ? 34.275 1.006 -12.277 1.00 65.56 162 PRO A O 1
ATOM 1346 N N . THR A 1 163 ? 32.919 -0.540 -11.393 1.00 63.88 163 THR A N 1
ATOM 1347 C CA . THR A 1 163 ? 32.806 0.085 -10.076 1.00 63.88 163 THR A CA 1
ATOM 1348 C C . THR A 1 163 ? 34.091 -0.137 -9.278 1.00 63.88 163 THR A C 1
ATOM 1350 O O . THR A 1 163 ? 34.626 -1.241 -9.224 1.00 63.88 163 THR A O 1
ATOM 1353 N N . SER A 1 164 ? 34.568 0.905 -8.591 1.00 60.47 164 SER A N 1
ATOM 1354 C CA . SER A 1 164 ? 35.688 0.828 -7.635 1.00 60.47 164 SER A CA 1
ATOM 1355 C C . SER A 1 164 ? 35.371 -0.011 -6.387 1.00 60.47 164 SER A C 1
ATOM 1357 O O . SER A 1 164 ? 36.270 -0.376 -5.636 1.00 60.47 164 SER A O 1
ATOM 1359 N N . LEU A 1 165 ? 34.096 -0.353 -6.190 1.00 57.91 165 LEU A N 1
ATOM 1360 C CA . LEU A 1 165 ? 33.579 -1.298 -5.199 1.00 57.91 165 LEU A CA 1
ATOM 1361 C C . LEU A 1 165 ? 33.514 -2.721 -5.777 1.00 57.91 165 LEU A C 1
ATOM 1363 O O . LEU A 1 165 ? 32.494 -3.400 -5.683 1.00 57.91 165 LEU A O 1
ATOM 1367 N N . GLY A 1 166 ? 34.592 -3.173 -6.415 1.00 59.53 166 GLY A N 1
ATOM 1368 C CA . GLY A 1 166 ? 34.729 -4.587 -6.751 1.00 59.53 166 GLY A CA 1
ATOM 1369 C C . GLY A 1 166 ? 34.761 -5.412 -5.464 1.00 59.53 166 GLY A C 1
ATOM 1370 O O . GLY A 1 166 ? 35.466 -5.052 -4.519 1.00 59.53 166 GLY A O 1
ATOM 1371 N N . GLN A 1 167 ? 33.996 -6.505 -5.407 1.00 61.12 167 GLN A N 1
ATOM 1372 C CA . GLN A 1 167 ? 34.090 -7.475 -4.315 1.00 61.12 167 GLN A CA 1
ATOM 1373 C C . GLN A 1 167 ? 35.534 -7.968 -4.219 1.00 61.12 167 GLN A C 1
ATOM 1375 O O . GLN A 1 167 ? 36.013 -8.718 -5.063 1.00 61.12 167 GLN A O 1
ATOM 1380 N N . ASN A 1 168 ? 36.248 -7.512 -3.196 1.00 72.25 168 ASN A N 1
ATOM 1381 C CA . ASN A 1 168 ? 37.611 -7.938 -2.955 1.00 72.25 168 ASN A CA 1
ATOM 1382 C C . ASN A 1 168 ? 37.545 -9.293 -2.245 1.00 72.25 168 ASN A C 1
ATOM 1384 O O . ASN A 1 168 ? 37.159 -9.364 -1.078 1.00 72.25 168 ASN A O 1
ATOM 1388 N N . GLU A 1 169 ? 37.879 -10.369 -2.956 1.00 73.62 169 GLU A N 1
ATOM 1389 C CA . GLU A 1 169 ? 37.745 -11.753 -2.474 1.00 73.62 169 GLU A CA 1
ATOM 1390 C C . GLU A 1 169 ? 38.440 -11.963 -1.122 1.00 73.62 169 GLU A C 1
ATOM 1392 O O . GLU A 1 169 ? 37.878 -12.595 -0.232 1.00 73.62 169 GLU A O 1
ATOM 1397 N N . LYS A 1 170 ? 39.595 -11.316 -0.911 1.00 74.94 170 LYS A N 1
ATOM 1398 C CA . LYS A 1 170 ? 40.320 -11.350 0.369 1.00 74.94 170 LYS A CA 1
ATOM 1399 C C . LYS A 1 170 ? 39.555 -10.686 1.511 1.00 74.94 170 LYS A C 1
ATOM 1401 O O . LYS A 1 170 ? 39.592 -11.167 2.636 1.00 74.94 170 LYS A O 1
ATOM 1406 N N . ILE A 1 171 ? 38.869 -9.574 1.240 1.00 71.19 171 ILE A N 1
ATOM 1407 C CA . ILE A 1 171 ? 38.050 -8.887 2.249 1.00 71.19 171 ILE A CA 1
ATOM 1408 C C . ILE A 1 171 ? 36.817 -9.736 2.569 1.00 71.19 171 ILE A C 1
ATOM 1410 O O . ILE A 1 171 ? 36.466 -9.872 3.736 1.00 71.19 171 ILE A O 1
ATOM 1414 N N . ASN A 1 172 ? 36.204 -10.364 1.563 1.00 71.94 172 ASN A N 1
ATOM 1415 C CA . ASN A 1 172 ? 35.066 -11.263 1.765 1.00 71.94 172 ASN A CA 1
ATOM 1416 C C . ASN A 1 172 ? 35.445 -12.512 2.570 1.00 71.94 172 ASN A C 1
ATOM 1418 O O . ASN A 1 172 ? 34.655 -12.948 3.403 1.00 71.94 172 ASN A O 1
ATOM 1422 N N . GLU A 1 173 ? 36.642 -13.060 2.356 1.00 77.88 173 GLU A N 1
ATOM 1423 C CA . GLU A 1 173 ? 37.166 -14.189 3.129 1.00 77.88 173 GLU A CA 1
ATOM 1424 C C . GLU A 1 173 ? 37.416 -13.797 4.594 1.00 77.88 173 GLU A C 1
ATOM 1426 O O . GLU A 1 173 ? 36.948 -14.484 5.502 1.00 77.88 173 GLU A O 1
ATOM 1431 N N . ILE A 1 174 ? 38.056 -12.642 4.834 1.00 77.94 174 ILE A N 1
ATOM 1432 C CA . ILE A 1 174 ? 38.273 -12.093 6.185 1.00 77.94 174 ILE A CA 1
ATOM 1433 C C . ILE A 1 174 ? 36.941 -11.838 6.903 1.00 77.94 174 ILE A C 1
ATOM 1435 O O . ILE A 1 174 ? 36.797 -12.159 8.082 1.00 77.94 174 ILE A O 1
ATOM 1439 N N . LEU A 1 175 ? 35.966 -11.265 6.199 1.00 72.75 175 LEU A N 1
ATOM 1440 C CA . LEU A 1 175 ? 34.650 -10.927 6.742 1.00 72.75 175 LEU A CA 1
ATOM 1441 C C . LEU A 1 175 ? 33.659 -12.105 6.715 1.00 72.75 175 LEU A C 1
ATOM 1443 O O . LEU A 1 175 ? 32.513 -11.934 7.125 1.00 72.75 175 LEU A O 1
ATOM 1447 N N . GLN A 1 176 ? 34.078 -13.285 6.237 1.00 74.12 176 GLN A N 1
ATOM 1448 C CA . GLN A 1 176 ? 33.246 -14.487 6.070 1.00 74.12 176 GLN A CA 1
ATOM 1449 C C . GLN A 1 176 ? 31.908 -14.215 5.359 1.00 74.12 176 GLN A C 1
ATOM 1451 O O . GLN A 1 176 ? 30.870 -14.795 5.694 1.00 74.12 176 GLN A O 1
ATOM 1456 N N . VAL A 1 177 ? 31.917 -13.324 4.367 1.00 69.44 177 VAL A N 1
ATOM 1457 C CA . VAL A 1 177 ? 30.709 -12.930 3.637 1.00 69.44 177 VAL A CA 1
ATOM 1458 C C . VAL A 1 177 ? 30.278 -14.087 2.738 1.00 69.44 177 VAL A C 1
ATOM 1460 O O . VAL A 1 177 ? 30.859 -14.325 1.681 1.00 69.44 177 VAL A O 1
ATOM 1463 N N . ARG A 1 178 ? 29.237 -14.816 3.153 1.00 66.50 178 ARG A N 1
ATOM 1464 C CA . ARG A 1 178 ? 28.557 -15.812 2.317 1.00 66.50 178 ARG A CA 1
ATOM 1465 C C . ARG A 1 178 ? 27.507 -15.107 1.468 1.00 66.50 178 ARG A C 1
ATOM 1467 O O . ARG A 1 178 ? 26.450 -14.728 1.962 1.00 66.50 178 ARG A O 1
ATOM 1474 N N . THR A 1 179 ? 27.788 -14.908 0.188 1.00 65.44 179 THR A N 1
ATOM 1475 C CA . THR A 1 179 ? 26.780 -14.431 -0.765 1.00 65.44 179 THR A CA 1
ATOM 1476 C C . THR A 1 179 ? 25.865 -15.581 -1.169 1.00 65.44 179 THR A C 1
ATOM 1478 O O . THR A 1 179 ? 26.332 -16.546 -1.768 1.00 65.44 179 THR A O 1
ATOM 1481 N N . GLY A 1 180 ? 24.569 -15.471 -0.871 1.00 64.38 180 GLY A N 1
ATOM 1482 C CA . GLY A 1 180 ? 23.529 -16.331 -1.448 1.00 64.38 180 GLY A CA 1
ATOM 1483 C C . GLY A 1 180 ? 22.649 -17.071 -0.444 1.00 64.38 180 GLY A C 1
ATOM 1484 O O . GLY A 1 180 ? 21.505 -17.352 -0.777 1.00 64.38 180 GLY A O 1
ATOM 1485 N N . THR A 1 181 ? 23.127 -17.337 0.774 1.00 60.25 181 THR A N 1
ATOM 1486 C CA . THR A 1 181 ? 22.295 -17.883 1.856 1.00 60.25 181 THR A CA 1
ATOM 1487 C C . THR A 1 181 ? 22.645 -17.219 3.178 1.00 60.25 181 THR A C 1
ATOM 1489 O O . THR A 1 181 ? 23.808 -17.164 3.591 1.00 60.25 181 THR A O 1
ATOM 1492 N N . SER A 1 182 ? 21.635 -16.683 3.857 1.00 68.62 182 SER A N 1
ATOM 1493 C CA . SER A 1 182 ? 21.818 -16.193 5.222 1.00 68.62 182 SER A CA 1
ATOM 1494 C C . SER A 1 182 ? 21.970 -17.375 6.188 1.00 68.62 182 SER A C 1
ATOM 1496 O O . SER A 1 182 ? 21.409 -18.452 5.976 1.00 68.62 182 SER A O 1
ATOM 1498 N N . THR A 1 183 ? 22.683 -17.181 7.303 1.00 64.50 183 THR A N 1
ATOM 1499 C CA . THR A 1 183 ? 22.704 -18.169 8.402 1.00 64.50 183 THR A CA 1
ATOM 1500 C C . THR A 1 183 ? 21.293 -18.502 8.877 1.00 64.50 183 THR A C 1
ATOM 1502 O O . THR A 1 183 ? 21.032 -19.630 9.298 1.00 64.50 183 THR A O 1
ATOM 1505 N N . TYR A 1 184 ? 20.381 -17.534 8.765 1.00 67.25 184 TYR A N 1
ATOM 1506 C CA . TYR A 1 184 ? 18.982 -17.698 9.101 1.00 67.25 184 TYR A CA 1
ATOM 1507 C C . TYR A 1 184 ? 18.281 -18.720 8.194 1.00 67.25 184 TYR A C 1
ATOM 1509 O O . TYR A 1 184 ? 17.675 -19.670 8.691 1.00 67.25 184 TYR A O 1
ATOM 1517 N N . GLU A 1 185 ? 18.420 -18.574 6.875 1.00 68.62 185 GLU A N 1
ATOM 1518 C CA . GLU A 1 185 ? 17.861 -19.514 5.896 1.00 68.62 185 GLU A CA 1
ATOM 1519 C C . GLU A 1 185 ? 18.443 -20.917 6.066 1.00 68.62 185 GLU A C 1
ATOM 1521 O O . GLU A 1 185 ? 17.709 -21.902 6.056 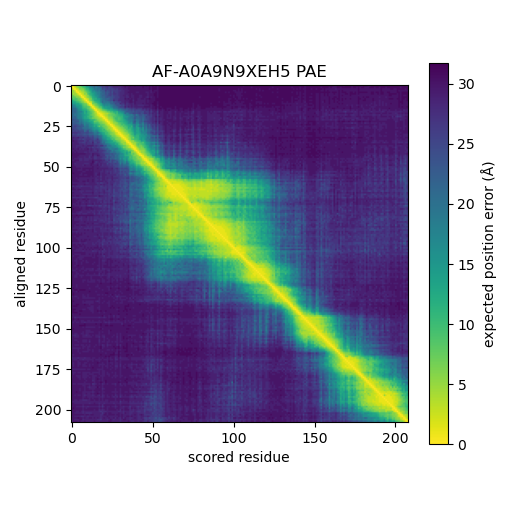1.00 68.62 185 GLU A O 1
ATOM 1526 N N . ASP A 1 186 ? 19.752 -21.031 6.284 1.00 71.75 186 ASP A N 1
ATOM 1527 C CA . ASP A 1 186 ? 20.393 -22.343 6.365 1.00 71.75 186 ASP A CA 1
ATOM 1528 C C . ASP A 1 186 ? 20.008 -23.131 7.625 1.00 71.75 186 ASP A C 1
ATOM 1530 O O . ASP A 1 186 ? 19.932 -24.360 7.579 1.00 71.75 186 ASP A O 1
ATOM 1534 N N . THR A 1 187 ? 19.785 -22.448 8.751 1.00 71.62 187 THR A N 1
ATOM 1535 C CA . THR A 1 187 ? 19.535 -23.099 10.048 1.00 71.62 187 THR A CA 1
ATOM 1536 C C . THR A 1 187 ? 18.053 -23.166 10.390 1.00 71.62 187 THR A C 1
ATOM 1538 O O . THR A 1 187 ? 17.531 -24.252 10.650 1.00 71.62 187 THR A O 1
ATOM 1541 N N . TYR A 1 188 ? 17.345 -22.038 10.345 1.00 71.88 188 TYR A N 1
ATOM 1542 C CA . TYR A 1 188 ? 15.949 -21.978 10.770 1.00 71.88 188 TYR A CA 1
ATOM 1543 C C . TYR A 1 188 ? 14.992 -22.470 9.690 1.00 71.88 188 TYR A C 1
ATOM 1545 O O . TYR A 1 188 ? 13.997 -23.098 10.041 1.00 71.88 188 TYR A O 1
ATOM 1553 N N . SER A 1 189 ? 15.297 -22.281 8.399 1.00 73.31 189 SER A N 1
ATOM 1554 C CA . SER A 1 189 ? 14.436 -22.819 7.332 1.00 73.31 189 SER A CA 1
ATOM 1555 C C . SER A 1 189 ? 14.467 -24.350 7.321 1.00 73.31 189 SER A C 1
ATOM 1557 O O . SER A 1 189 ? 13.420 -24.995 7.354 1.00 73.31 189 SER A O 1
ATOM 1559 N N . LYS A 1 190 ? 15.664 -24.953 7.413 1.00 79.44 190 LYS A N 1
ATOM 1560 C CA . LYS A 1 190 ? 15.815 -26.419 7.503 1.00 79.44 190 LYS A CA 1
ATOM 1561 C C . LYS A 1 190 ? 15.189 -26.988 8.773 1.00 79.44 190 LYS A C 1
ATOM 1563 O O . LYS A 1 190 ? 14.552 -28.040 8.727 1.00 79.44 190 LYS A O 1
ATOM 1568 N N . PHE A 1 191 ? 15.345 -26.304 9.907 1.00 79.94 191 PHE A N 1
ATOM 1569 C CA . PHE A 1 191 ? 14.719 -26.733 11.154 1.00 79.94 191 PHE A CA 1
ATOM 1570 C C . PHE A 1 191 ? 13.191 -26.586 11.119 1.00 79.94 191 PHE A C 1
ATOM 1572 O O . PHE A 1 191 ? 12.483 -27.483 11.571 1.00 79.94 191 PHE A O 1
ATOM 1579 N N . GLY A 1 192 ? 12.671 -25.501 10.542 1.00 79.38 192 GLY A N 1
ATOM 1580 C CA . GLY A 1 192 ? 11.237 -25.291 10.345 1.00 79.38 192 GLY A CA 1
ATOM 1581 C C . GLY A 1 192 ? 10.629 -26.367 9.450 1.00 79.38 192 GLY A C 1
ATOM 1582 O O . GLY A 1 192 ? 9.627 -26.983 9.812 1.00 79.38 192 GLY A O 1
ATOM 1583 N N . GLU A 1 193 ? 11.289 -26.679 8.335 1.00 80.06 193 GLU A N 1
ATOM 1584 C CA . GLU A 1 193 ? 10.886 -27.772 7.451 1.00 80.06 193 GLU A CA 1
ATOM 1585 C C . GLU A 1 193 ? 10.899 -29.128 8.177 1.00 80.06 193 GLU A C 1
ATOM 1587 O O . GLU A 1 193 ? 9.940 -29.899 8.083 1.00 80.06 193 GLU A O 1
ATOM 1592 N N . PHE A 1 194 ? 11.943 -29.407 8.961 1.00 83.50 194 PHE A N 1
ATOM 1593 C CA . PHE A 1 194 ? 12.030 -30.607 9.794 1.00 83.50 194 PHE A CA 1
ATOM 1594 C C . PHE A 1 194 ? 10.896 -30.680 10.831 1.00 83.50 194 PHE A C 1
ATOM 1596 O O . PHE A 1 194 ? 10.282 -31.735 11.002 1.00 83.50 194 PHE A O 1
ATOM 1603 N N . ALA A 1 195 ? 10.576 -29.571 11.498 1.00 81.38 195 ALA A N 1
ATOM 1604 C CA . ALA A 1 195 ? 9.519 -29.498 12.504 1.00 81.38 195 ALA A CA 1
ATOM 1605 C C . ALA A 1 195 ? 8.113 -29.672 11.905 1.00 81.38 195 ALA A C 1
ATOM 1607 O O . ALA A 1 195 ? 7.239 -30.265 12.549 1.00 81.38 195 ALA A O 1
ATOM 1608 N N . ILE A 1 196 ? 7.896 -29.192 10.675 1.00 81.19 196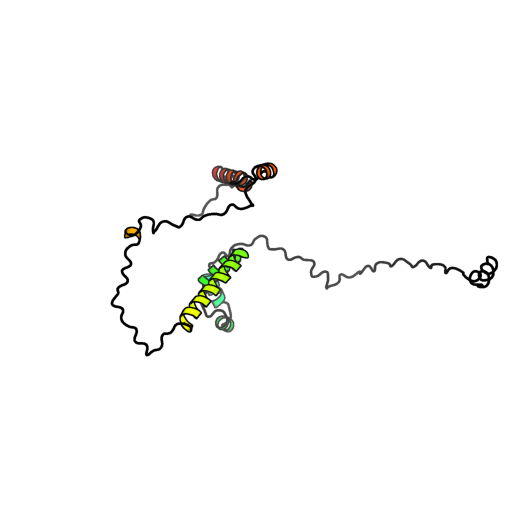 ILE A N 1
ATOM 1609 C CA . ILE A 1 196 ? 6.652 -29.399 9.925 1.00 81.19 196 ILE A CA 1
ATOM 1610 C C . ILE A 1 196 ? 6.527 -30.866 9.509 1.00 81.19 196 ILE A C 1
ATOM 1612 O O . ILE A 1 196 ? 5.519 -31.502 9.824 1.00 81.19 196 ILE A O 1
ATOM 1616 N N . ARG A 1 197 ? 7.563 -31.428 8.867 1.00 82.12 197 ARG A N 1
ATOM 1617 C CA . ARG A 1 197 ? 7.570 -32.829 8.405 1.00 82.12 197 ARG A CA 1
ATOM 1618 C C . ARG A 1 197 ? 7.350 -33.818 9.546 1.00 82.12 197 ARG A C 1
ATOM 1620 O O . ARG A 1 197 ? 6.578 -34.759 9.397 1.00 82.12 197 ARG A O 1
ATOM 1627 N N . ASN A 1 198 ? 7.989 -33.581 10.688 1.00 83.88 198 ASN A N 1
ATOM 1628 C CA . ASN A 1 198 ? 7.895 -34.465 11.848 1.00 83.88 198 ASN A CA 1
ATOM 1629 C C . ASN A 1 198 ? 6.723 -34.137 12.781 1.00 83.88 198 ASN A C 1
ATOM 1631 O O . ASN A 1 198 ? 6.613 -34.753 13.838 1.00 83.88 198 ASN A O 1
ATOM 1635 N N . GLN A 1 199 ? 5.861 -33.176 12.418 1.00 78.12 199 GLN A N 1
ATOM 1636 C CA . GLN A 1 199 ? 4.702 -32.763 13.220 1.00 78.12 199 GLN A CA 1
ATOM 1637 C C . GLN A 1 199 ? 5.054 -32.499 14.694 1.00 78.12 199 GLN A C 1
ATOM 1639 O O . GLN A 1 199 ? 4.264 -32.781 15.595 1.00 78.12 199 GLN A O 1
ATOM 1644 N N . ILE A 1 200 ? 6.244 -31.940 14.952 1.00 80.94 200 ILE A N 1
ATOM 1645 C CA . ILE A 1 200 ? 6.717 -31.636 16.317 1.00 80.94 200 ILE A CA 1
ATOM 1646 C C . ILE A 1 200 ? 5.793 -30.604 16.982 1.00 80.94 200 ILE A C 1
ATOM 1648 O O . ILE A 1 200 ? 5.611 -30.603 18.194 1.00 80.94 200 ILE A O 1
ATOM 1652 N N . HIS A 1 201 ? 5.138 -29.779 16.165 1.00 71.88 201 HIS A N 1
ATOM 1653 C CA . HIS A 1 201 ? 4.121 -28.811 16.561 1.00 71.88 201 HIS A CA 1
ATOM 1654 C C . HIS A 1 201 ? 2.768 -29.441 16.971 1.00 71.88 201 HIS A C 1
ATOM 1656 O O . HIS A 1 201 ? 1.855 -28.720 17.366 1.00 71.88 201 HIS A O 1
ATOM 1662 N N . GLY A 1 202 ? 2.628 -30.771 16.909 1.00 73.00 202 GLY A N 1
ATOM 1663 C CA . GLY A 1 202 ? 1.399 -31.493 17.239 1.00 73.00 202 GLY A CA 1
ATOM 1664 C C . GLY A 1 202 ? 0.400 -31.568 16.078 1.00 73.00 202 GLY A C 1
ATOM 1665 O O . GLY A 1 202 ? 0.487 -30.841 15.092 1.00 73.00 202 GLY A O 1
ATOM 1666 N N . LYS A 1 203 ? -0.574 -32.484 16.171 1.00 74.31 203 LYS A N 1
ATOM 1667 C CA . LYS A 1 203 ? -1.616 -32.645 15.143 1.00 74.31 203 LYS A CA 1
ATOM 1668 C C . LYS A 1 203 ? -2.621 -31.498 15.231 1.00 74.31 203 LYS A C 1
ATOM 1670 O O . LYS A 1 203 ? -3.514 -31.525 16.078 1.00 74.31 203 LYS A O 1
ATOM 1675 N N . ILE A 1 204 ? -2.505 -30.525 14.332 1.00 64.88 204 ILE A N 1
ATOM 1676 C CA . ILE A 1 204 ? -3.503 -29.465 14.171 1.00 64.88 204 ILE A CA 1
ATOM 1677 C C . ILE A 1 204 ? -4.762 -30.100 13.561 1.00 64.88 204 ILE A C 1
ATOM 1679 O O . ILE A 1 204 ? -4.764 -30.537 12.411 1.00 64.88 204 ILE A O 1
ATOM 1683 N N . LYS A 1 205 ? -5.837 -30.212 14.350 1.00 66.00 205 LYS A N 1
ATOM 1684 C CA . LYS A 1 205 ? -7.159 -30.588 13.833 1.00 66.00 205 LYS A CA 1
ATOM 1685 C C . LYS A 1 205 ? -7.754 -29.365 13.145 1.00 66.00 205 LYS A C 1
ATOM 1687 O O . LYS A 1 205 ? -8.262 -28.475 13.819 1.00 66.00 205 LYS A O 1
ATOM 1692 N N . TYR A 1 206 ? -7.693 -29.328 11.821 1.00 59.62 206 TYR A N 1
ATOM 1693 C CA . TYR A 1 206 ? -8.451 -28.344 11.059 1.00 59.62 206 TYR A CA 1
ATOM 1694 C C . TYR A 1 206 ? -9.950 -28.674 11.169 1.00 59.62 20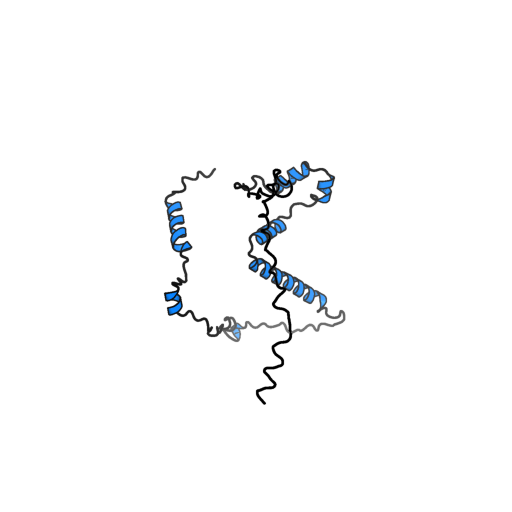6 TYR A C 1
ATOM 1696 O O . TYR A 1 206 ? -10.318 -29.843 10.992 1.00 59.62 206 TYR A O 1
ATOM 1704 N N . PRO A 1 207 ? -10.812 -27.700 11.509 1.00 61.50 207 PRO A N 1
ATOM 1705 C CA . PRO A 1 207 ? -12.252 -27.893 11.424 1.00 61.50 207 PRO A CA 1
ATOM 1706 C C . PRO A 1 207 ? -12.638 -28.166 9.962 1.00 61.50 207 PRO A C 1
ATOM 1708 O O . PRO A 1 207 ? -12.085 -27.551 9.050 1.00 61.50 207 PRO A O 1
ATOM 1711 N N . LYS A 1 208 ? -13.520 -29.150 9.764 1.00 54.31 208 LYS A N 1
ATOM 1712 C CA . LYS A 1 208 ? -14.129 -29.462 8.464 1.00 54.31 208 LYS A CA 1
ATOM 1713 C C . LYS A 1 208 ? -15.194 -28.439 8.110 1.00 54.31 208 LYS A C 1
ATOM 1715 O O . LYS A 1 208 ? -15.890 -28.009 9.056 1.00 54.31 208 LYS A O 1
#